Protein AF-A0A661LE39-F1 (afdb_monomer)

Sequence (194 aa):
MNRTGFYANTLGLHIVDDHHFLMMVPRWDLKPWLQELALYHGMSLRGLIQVLPVSGGKQLTSMGEVLCRAAHHEGRFTLDRLWIRFFSAPHQLLAPHTRDQMGMLTFEITDFLSLLEMASVFRTLLFPNEQDTLRQLLELEDHQEQQFYWGRFTGQLDPKAKDMLNAWGVRQWPKERIKLLYELADYVAFYTTD

Mean predicted aligned error: 6.16 Å

Solvent-accessible surface area (backbone atoms only — not comparable to full-atom values): 11399 Å² total; per-residue (Å²): 133,87,60,65,71,90,50,51,71,50,77,44,77,46,76,77,54,100,87,43,69,47,75,41,61,52,55,49,48,49,55,62,46,52,50,47,51,44,68,76,51,45,88,75,47,54,37,78,46,77,48,68,55,80,54,54,100,86,53,99,51,54,56,67,58,51,50,54,48,55,60,69,66,54,89,77,71,72,68,82,39,39,35,33,38,54,40,83,45,70,74,50,71,78,54,50,66,63,39,42,78,60,68,60,26,69,35,48,52,70,61,46,51,52,51,46,49,50,16,20,52,49,56,54,57,37,55,72,71,53,50,53,50,52,51,55,53,73,68,53,81,53,66,68,61,36,55,55,50,47,55,55,52,56,70,71,47,56,69,70,38,39,50,50,47,59,76,66,45,59,90,76,54,57,69,58,59,54,53,47,43,60,54,41,36,74,34,37,49,63,71,79,81,126

Structure (mmCIF, N/CA/C/O backbone):
data_AF-A0A661LE39-F1
#
_entry.id   AF-A0A661LE39-F1
#
loop_
_atom_site.group_PDB
_atom_site.id
_atom_site.type_symbol
_atom_site.label_atom_id
_atom_site.label_alt_id
_atom_site.label_comp_id
_atom_site.label_asym_id
_atom_site.label_entity_id
_atom_site.label_seq_id
_atom_site.pdbx_PDB_ins_code
_atom_site.Cartn_x
_atom_site.Cartn_y
_atom_site.Cartn_z
_atom_site.occupancy
_atom_site.B_iso_or_equiv
_atom_site.auth_seq_id
_atom_site.auth_comp_id
_atom_site.auth_asym_id
_atom_site.auth_atom_id
_atom_site.pdbx_PDB_model_num
ATOM 1 N N . MET A 1 1 ? 3.675 11.316 -30.023 1.00 40.41 1 MET A N 1
ATOM 2 C CA . MET A 1 1 ? 3.114 10.008 -29.619 1.00 40.41 1 MET A CA 1
ATOM 3 C C . MET A 1 1 ? 1.998 10.276 -28.627 1.00 40.41 1 MET A C 1
ATOM 5 O O . MET A 1 1 ? 2.293 10.758 -27.541 1.00 40.41 1 MET A O 1
ATOM 9 N N . ASN A 1 2 ? 0.738 10.050 -29.007 1.00 36.53 2 ASN A N 1
ATOM 10 C CA . ASN A 1 2 ? -0.379 10.154 -28.065 1.00 36.53 2 ASN A CA 1
ATOM 11 C C . ASN A 1 2 ? -0.275 8.990 -27.075 1.00 36.53 2 ASN A C 1
ATOM 13 O O . ASN A 1 2 ? -0.426 7.834 -27.466 1.00 36.53 2 ASN A O 1
ATOM 17 N N . ARG A 1 3 ? 0.045 9.294 -25.814 1.00 46.78 3 ARG A N 1
ATOM 18 C CA . ARG A 1 3 ? 0.055 8.310 -24.728 1.00 46.78 3 ARG A CA 1
ATOM 19 C C . ARG A 1 3 ? -1.401 7.938 -24.439 1.00 46.78 3 ARG A C 1
ATOM 21 O O . ARG A 1 3 ? -2.165 8.779 -23.987 1.00 46.78 3 ARG A O 1
ATOM 28 N N . THR A 1 4 ? -1.793 6.715 -24.772 1.00 49.44 4 THR A N 1
ATOM 29 C CA . THR A 1 4 ? -3.119 6.146 -24.479 1.00 49.44 4 THR A CA 1
ATOM 30 C C . THR A 1 4 ? -2.925 4.851 -23.687 1.00 49.44 4 THR A C 1
ATOM 32 O O . THR A 1 4 ? -1.893 4.194 -23.845 1.00 49.44 4 THR A O 1
ATOM 35 N N . GLY A 1 5 ? -3.863 4.519 -22.793 1.00 61.38 5 GLY A N 1
ATOM 36 C CA . GLY A 1 5 ? -3.766 3.352 -21.902 1.00 61.38 5 GLY A CA 1
ATOM 37 C C . GLY A 1 5 ? -2.633 3.469 -20.876 1.00 61.38 5 GLY A C 1
ATOM 38 O O . GLY A 1 5 ? -2.432 4.540 -20.309 1.00 61.38 5 GLY A O 1
ATOM 39 N N . PHE A 1 6 ? -1.839 2.406 -20.727 1.00 55.00 6 PHE A N 1
ATOM 40 C CA . PHE A 1 6 ? -0.784 2.225 -19.714 1.00 55.00 6 PHE A CA 1
ATOM 41 C C . PHE A 1 6 ? 0.178 3.412 -19.514 1.00 55.00 6 PHE A C 1
ATOM 43 O O . PHE A 1 6 ? 0.713 3.625 -18.426 1.00 55.00 6 PHE A O 1
ATOM 50 N N . TYR A 1 7 ? 0.412 4.209 -20.560 1.00 60.31 7 TYR A N 1
ATOM 51 C CA . TYR A 1 7 ? 1.324 5.354 -20.509 1.00 60.31 7 TYR A CA 1
ATOM 52 C C . TYR A 1 7 ? 0.634 6.699 -20.246 1.00 60.31 7 TYR A C 1
ATOM 54 O O . TYR A 1 7 ? 1.337 7.704 -20.112 1.00 60.31 7 TYR A O 1
ATOM 62 N N . ALA A 1 8 ? -0.700 6.752 -20.203 1.00 62.69 8 ALA A N 1
ATOM 63 C CA . ALA A 1 8 ? -1.483 7.990 -20.223 1.00 62.69 8 ALA A CA 1
ATOM 64 C C . ALA A 1 8 ? -1.112 8.949 -19.081 1.00 62.69 8 ALA A C 1
ATOM 66 O O . ALA A 1 8 ? -0.921 10.137 -19.331 1.00 62.69 8 ALA A O 1
ATOM 67 N N . ASN A 1 9 ? -0.887 8.417 -17.875 1.00 71.06 9 ASN A N 1
ATOM 68 C CA . ASN A 1 9 ? -0.584 9.215 -16.680 1.00 71.06 9 ASN A CA 1
ATOM 69 C C . ASN A 1 9 ? 0.889 9.140 -16.242 1.00 71.06 9 ASN A C 1
ATOM 71 O O . ASN A 1 9 ? 1.241 9.472 -15.112 1.00 71.06 9 ASN A O 1
ATOM 75 N N . THR A 1 10 ? 1.789 8.713 -17.131 1.00 80.44 10 THR A N 1
ATOM 76 C CA . THR A 1 10 ? 3.225 8.669 -16.818 1.00 80.44 10 THR A CA 1
ATOM 77 C C . THR A 1 10 ? 3.833 10.072 -16.886 1.00 80.44 10 THR A C 1
ATOM 79 O O . THR A 1 10 ? 3.731 10.758 -17.904 1.00 80.44 10 THR A O 1
ATOM 82 N N . LEU A 1 11 ? 4.505 10.508 -15.818 1.00 85.50 11 LEU A N 1
ATOM 83 C CA . LEU A 1 11 ? 5.221 11.792 -15.775 1.00 85.50 11 LEU A CA 1
ATOM 84 C C . LEU A 1 11 ? 6.547 11.708 -16.536 1.00 85.50 11 LEU A C 1
ATOM 86 O O . LEU A 1 11 ? 6.972 12.662 -17.182 1.00 85.50 11 LEU A O 1
ATOM 90 N N . GLY A 1 12 ? 7.187 10.541 -16.502 1.00 87.50 12 GLY A N 1
ATOM 91 C CA . GLY A 1 12 ? 8.440 10.279 -17.194 1.00 87.50 12 GLY A CA 1
ATOM 92 C C . GLY A 1 12 ? 8.716 8.787 -17.301 1.00 87.50 12 GLY A C 1
ATOM 93 O O . GLY A 1 12 ? 8.298 8.008 -16.447 1.00 87.50 12 GLY A O 1
ATOM 94 N N . LEU A 1 13 ? 9.422 8.405 -18.360 1.00 90.69 13 LEU A N 1
ATOM 95 C CA . LEU A 1 13 ? 9.893 7.048 -18.595 1.00 90.69 13 LEU A CA 1
ATOM 96 C C . LEU A 1 13 ? 11.313 7.133 -19.143 1.00 90.69 13 LEU A C 1
ATOM 98 O O . LEU A 1 13 ? 11.568 7.872 -20.094 1.00 90.69 13 LEU A O 1
ATOM 102 N N . HIS A 1 14 ? 12.215 6.375 -18.541 1.00 90.94 14 HIS A N 1
ATOM 103 C CA . HIS A 1 14 ? 13.585 6.221 -18.986 1.00 90.94 14 HIS A CA 1
ATOM 104 C C . HIS A 1 14 ? 13.902 4.731 -19.074 1.00 90.94 14 HIS A C 1
ATOM 106 O O . HIS A 1 14 ? 13.822 4.017 -18.078 1.00 90.94 14 HIS A O 1
ATOM 112 N N . ILE A 1 15 ? 14.219 4.260 -20.275 1.00 91.19 15 ILE A N 1
ATOM 113 C CA . ILE A 1 15 ? 14.673 2.888 -20.500 1.00 91.19 15 ILE A CA 1
ATOM 114 C C . ILE A 1 15 ? 16.170 2.876 -20.204 1.00 91.19 15 ILE A C 1
ATOM 116 O O . ILE A 1 15 ? 16.908 3.658 -20.804 1.00 91.19 15 ILE A O 1
ATOM 120 N N . VAL A 1 16 ? 16.585 2.047 -19.248 1.00 88.50 16 VAL A N 1
ATOM 121 C CA . VAL A 1 16 ? 17.990 1.936 -18.836 1.00 88.50 16 VAL A CA 1
ATOM 122 C C . VAL A 1 16 ? 18.707 0.949 -19.753 1.00 88.50 16 VAL A C 1
ATOM 124 O O . VAL A 1 16 ? 19.772 1.263 -20.278 1.00 88.50 16 VAL A O 1
ATOM 127 N N . ASP A 1 17 ? 18.090 -0.209 -19.984 1.00 89.50 17 ASP A N 1
ATOM 128 C CA . ASP A 1 17 ? 18.543 -1.246 -20.911 1.00 89.50 17 ASP A CA 1
ATOM 129 C C . ASP A 1 17 ? 17.361 -2.148 -21.332 1.00 89.50 17 ASP A C 1
ATOM 131 O O . ASP A 1 17 ? 16.199 -1.806 -21.108 1.00 89.50 17 ASP 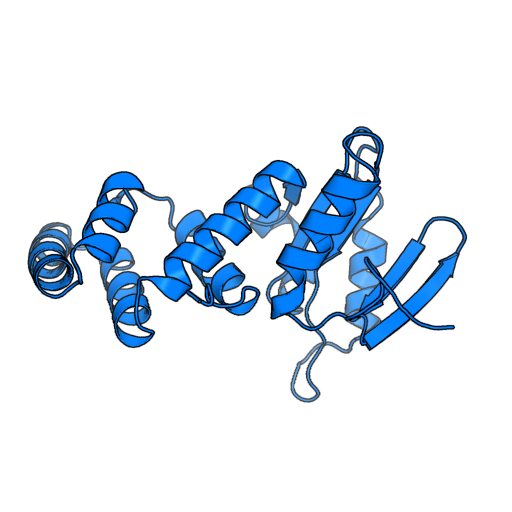A O 1
ATOM 135 N N . ASP A 1 18 ? 17.653 -3.295 -21.952 1.00 87.31 18 ASP A N 1
ATOM 136 C CA . ASP A 1 18 ? 16.652 -4.246 -22.456 1.00 87.31 18 ASP A CA 1
ATOM 137 C C . ASP A 1 18 ? 15.764 -4.877 -21.362 1.00 87.31 18 ASP A C 1
ATOM 139 O O . ASP A 1 18 ? 14.702 -5.418 -21.672 1.00 87.31 18 ASP A O 1
ATOM 143 N N . HIS A 1 19 ? 16.178 -4.822 -20.093 1.00 85.69 19 HIS A N 1
ATOM 144 C CA . HIS A 1 19 ? 15.508 -5.475 -18.963 1.00 85.69 19 HIS A CA 1
ATOM 145 C C . HIS A 1 19 ? 15.090 -4.502 -17.855 1.00 85.69 19 HIS A C 1
ATOM 147 O O . HIS A 1 19 ? 14.246 -4.853 -17.031 1.00 85.69 19 HIS A O 1
ATOM 153 N N . HIS A 1 20 ? 15.625 -3.280 -17.841 1.00 89.00 20 HIS A N 1
ATOM 154 C CA . HIS A 1 20 ? 15.374 -2.306 -16.785 1.00 89.00 20 HIS A CA 1
ATOM 155 C C . HIS A 1 20 ? 14.797 -1.003 -17.339 1.00 89.00 20 HIS A C 1
ATOM 157 O O . HIS A 1 20 ? 15.288 -0.404 -18.300 1.00 89.00 20 HIS A O 1
ATOM 163 N N . PHE A 1 21 ? 13.774 -0.496 -16.657 1.00 92.19 21 PHE A N 1
ATOM 164 C CA . PHE A 1 21 ? 13.219 0.824 -16.912 1.00 92.19 21 PHE A CA 1
ATOM 165 C C . PHE A 1 21 ? 12.948 1.553 -15.599 1.00 92.19 21 PHE A C 1
ATOM 167 O O . PHE A 1 21 ? 12.665 0.952 -14.565 1.00 92.19 21 PHE A O 1
ATOM 174 N N . LEU A 1 22 ? 12.997 2.877 -15.666 1.00 93.00 22 LEU A N 1
ATOM 175 C CA . LEU A 1 22 ? 12.588 3.773 -14.602 1.00 93.00 22 LEU A CA 1
ATOM 176 C C . LEU A 1 22 ? 11.356 4.547 -15.057 1.00 93.00 22 LEU A C 1
ATOM 178 O O . LEU A 1 22 ? 11.368 5.199 -16.103 1.00 93.00 22 LEU A O 1
ATOM 182 N N . MET A 1 23 ? 10.302 4.506 -14.251 1.00 92.62 23 MET A N 1
ATOM 183 C CA . MET A 1 23 ? 9.061 5.219 -14.522 1.00 92.62 23 MET A CA 1
ATOM 184 C C . MET A 1 23 ? 8.703 6.128 -13.351 1.00 92.62 23 MET A C 1
ATOM 186 O O . MET A 1 23 ? 8.824 5.746 -12.190 1.00 92.62 23 MET A O 1
ATOM 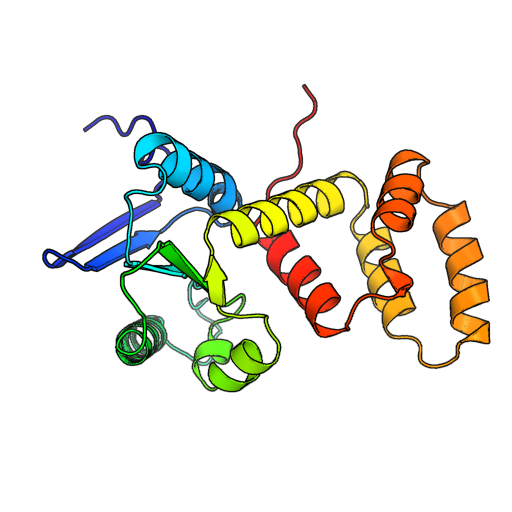190 N N . MET A 1 24 ? 8.234 7.331 -13.670 1.00 91.75 24 MET A N 1
ATOM 191 C CA . MET A 1 24 ? 7.627 8.245 -12.711 1.00 91.75 24 MET A CA 1
ATOM 192 C C . MET A 1 24 ? 6.126 8.318 -12.963 1.00 91.75 24 MET A C 1
ATOM 194 O O . MET A 1 24 ? 5.694 8.653 -14.069 1.00 91.75 24 MET A O 1
ATOM 198 N N . VAL A 1 25 ? 5.347 8.055 -11.919 1.00 91.38 25 VAL A N 1
ATOM 199 C CA . VAL A 1 25 ? 3.882 8.135 -11.921 1.00 91.38 25 VAL A CA 1
ATOM 200 C C . VAL A 1 25 ? 3.410 8.969 -10.728 1.00 91.38 25 VAL A C 1
ATOM 202 O O . VAL A 1 25 ? 4.082 8.976 -9.689 1.00 91.38 25 VAL A O 1
ATOM 205 N N . PRO A 1 26 ? 2.277 9.684 -10.830 1.00 91.75 26 PRO A N 1
ATOM 206 C CA . PRO A 1 26 ? 1.629 10.260 -9.662 1.00 91.75 26 PRO A CA 1
ATOM 207 C C . PRO A 1 26 ? 1.314 9.153 -8.656 1.00 91.75 26 PRO A C 1
ATOM 209 O O . PRO A 1 26 ? 0.840 8.083 -9.028 1.00 91.75 26 PRO A O 1
ATOM 212 N N . ARG A 1 27 ? 1.560 9.403 -7.366 1.00 90.81 27 ARG A N 1
ATOM 213 C CA . ARG A 1 27 ? 1.419 8.362 -6.332 1.00 90.81 27 ARG A CA 1
ATOM 214 C C . ARG A 1 27 ? 0.039 7.699 -6.322 1.00 90.81 27 ARG A C 1
ATOM 216 O O . ARG A 1 27 ? -0.032 6.501 -6.113 1.00 90.81 27 ARG A O 1
ATOM 223 N N . TRP A 1 28 ? -1.025 8.461 -6.587 1.00 92.44 28 TRP A N 1
ATOM 224 C CA . TRP A 1 28 ? -2.409 7.972 -6.590 1.00 92.44 28 TRP A CA 1
ATOM 225 C C . TRP A 1 28 ? -2.772 7.144 -7.827 1.00 92.44 28 TRP A C 1
ATOM 227 O O . TRP A 1 28 ? -3.756 6.410 -7.786 1.00 92.44 28 TRP A O 1
ATOM 237 N N . ASP A 1 29 ? -1.953 7.211 -8.878 1.00 91.94 29 ASP A N 1
ATOM 238 C CA . ASP A 1 29 ? -2.124 6.423 -10.100 1.00 91.94 29 ASP A CA 1
ATOM 239 C C . ASP A 1 29 ? -1.417 5.065 -10.019 1.00 91.94 29 ASP A C 1
ATOM 241 O O . ASP A 1 29 ? -1.552 4.253 -10.930 1.00 91.94 29 ASP A O 1
ATOM 245 N N . LEU A 1 30 ? -0.704 4.772 -8.921 1.00 92.81 30 LEU A N 1
ATOM 246 C CA . LEU A 1 30 ? 0.006 3.505 -8.741 1.00 92.81 30 LEU A CA 1
ATOM 247 C C . LEU A 1 30 ? -0.929 2.296 -8.877 1.00 92.81 30 LEU A C 1
ATOM 249 O O . LEU A 1 30 ? -0.605 1.341 -9.580 1.00 92.81 30 LEU A O 1
ATOM 253 N N . LYS A 1 31 ? -2.089 2.335 -8.209 1.00 94.00 31 LYS A N 1
ATOM 254 C CA . LYS A 1 31 ? -3.067 1.241 -8.251 1.00 94.00 31 LYS A CA 1
ATOM 255 C C . LYS A 1 31 ? -3.658 1.061 -9.659 1.00 94.00 31 LYS A C 1
ATOM 257 O O . LYS A 1 31 ? -3.512 -0.046 -10.176 1.00 94.00 31 LYS A O 1
ATOM 262 N N . PRO A 1 32 ? -4.260 2.086 -10.303 1.00 92.19 32 PRO A N 1
ATOM 263 C CA . PRO A 1 32 ? -4.726 1.970 -11.686 1.00 92.19 32 PRO A CA 1
ATOM 264 C C . PRO A 1 32 ? -3.647 1.454 -12.641 1.00 92.19 32 PRO A C 1
ATOM 266 O O . PRO A 1 32 ? -3.900 0.553 -13.434 1.00 92.19 32 PRO A O 1
ATOM 269 N N . TRP A 1 33 ? -2.418 1.958 -12.513 1.00 91.56 33 TRP A N 1
ATOM 270 C CA . TRP A 1 33 ? -1.302 1.551 -13.360 1.00 91.56 33 TRP A CA 1
ATOM 271 C C . TRP A 1 33 ? -0.944 0.066 -13.197 1.00 91.56 33 TRP A C 1
ATOM 273 O O . TRP A 1 33 ? -0.791 -0.649 -14.188 1.00 91.56 33 TRP A O 1
ATOM 283 N N . LEU A 1 34 ? -0.870 -0.433 -11.958 1.00 92.62 34 LEU A N 1
ATOM 284 C CA . LEU A 1 34 ? -0.637 -1.856 -11.689 1.00 92.62 34 LEU A CA 1
ATOM 285 C C . LEU A 1 34 ? -1.807 -2.739 -12.143 1.00 92.62 34 LEU A C 1
ATOM 287 O O . LEU A 1 34 ? -1.582 -3.854 -12.613 1.00 92.62 34 LEU A O 1
ATOM 291 N N . GLN A 1 35 ? -3.048 -2.261 -12.015 1.00 91.94 35 GLN A N 1
ATOM 292 C CA . GLN A 1 35 ? -4.230 -2.981 -12.493 1.00 91.94 35 GLN A CA 1
ATOM 293 C C . GLN A 1 35 ? -4.204 -3.121 -14.013 1.00 91.94 35 GLN A C 1
ATOM 295 O O . GLN A 1 35 ? -4.390 -4.223 -14.521 1.00 91.94 35 GLN A O 1
ATOM 300 N N . GLU A 1 36 ? -3.910 -2.043 -14.741 1.00 89.81 36 GLU A N 1
ATOM 301 C CA . GLU A 1 36 ? -3.738 -2.105 -16.191 1.00 89.81 36 GLU A CA 1
ATOM 302 C C . GLU A 1 36 ? -2.604 -3.060 -16.576 1.00 89.81 36 GLU A C 1
ATOM 304 O O . GLU A 1 36 ? -2.802 -3.914 -17.438 1.00 89.81 36 GLU A O 1
ATOM 309 N N . LEU A 1 37 ? -1.450 -2.990 -15.899 1.00 87.94 37 LEU A N 1
ATOM 310 C CA . LEU A 1 37 ? -0.333 -3.910 -16.138 1.00 87.94 37 LEU A CA 1
ATOM 311 C C . LEU A 1 37 ? -0.768 -5.379 -16.032 1.00 87.94 37 LEU A C 1
ATOM 313 O O . LEU A 1 37 ? -0.481 -6.185 -16.921 1.00 87.94 37 LEU A O 1
ATOM 317 N N . ALA A 1 38 ? -1.473 -5.711 -14.948 1.00 87.50 38 ALA A N 1
ATOM 318 C CA . ALA A 1 38 ? -1.964 -7.055 -14.682 1.00 87.50 38 ALA A CA 1
ATOM 319 C C . ALA A 1 38 ? -3.027 -7.497 -15.701 1.00 87.50 38 ALA A C 1
ATOM 321 O O . ALA A 1 38 ? -3.033 -8.657 -16.103 1.00 87.50 38 ALA A O 1
ATOM 322 N N . LEU A 1 39 ? -3.898 -6.589 -16.152 1.00 86.75 39 LEU A N 1
ATOM 323 C CA . LEU A 1 39 ? -4.923 -6.878 -17.159 1.00 86.75 39 LEU A CA 1
ATOM 324 C C . LEU A 1 39 ? -4.323 -7.131 -18.549 1.00 86.75 39 LEU A C 1
ATOM 326 O O . LEU A 1 39 ? -4.740 -8.069 -19.225 1.00 86.75 39 LEU A O 1
ATOM 330 N N . TYR A 1 40 ? -3.351 -6.318 -18.976 1.00 83.00 40 TYR A N 1
ATOM 331 C CA . TYR A 1 40 ? -2.768 -6.417 -20.319 1.00 83.00 40 TYR A CA 1
ATOM 332 C C . TYR A 1 40 ? -1.822 -7.607 -20.476 1.00 83.00 40 TYR A C 1
ATOM 334 O O . TYR A 1 40 ? -1.837 -8.267 -21.514 1.00 83.00 40 TYR A O 1
ATOM 342 N N . HIS A 1 41 ? -0.991 -7.881 -19.469 1.00 76.81 41 HIS A N 1
ATOM 343 C CA . HIS A 1 41 ? 0.032 -8.927 -19.562 1.00 76.81 41 HIS A CA 1
ATOM 344 C C . HIS A 1 41 ? -0.338 -10.218 -18.814 1.00 76.81 41 HIS A C 1
ATOM 346 O O . HIS A 1 41 ? 0.274 -11.266 -19.046 1.00 76.81 41 HIS A O 1
ATOM 352 N N . GLY A 1 42 ? -1.350 -10.183 -17.943 1.00 72.19 42 GLY A N 1
ATOM 353 C CA . GLY A 1 42 ? -1.779 -11.337 -17.157 1.00 72.19 42 GLY A CA 1
ATOM 354 C C . GLY A 1 42 ? -0.662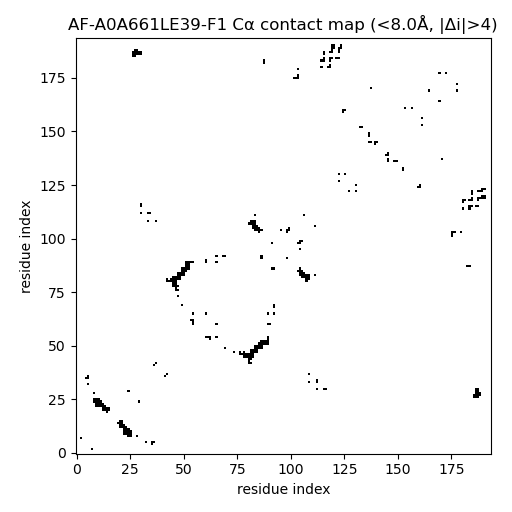 -11.897 -16.273 1.00 72.19 42 GLY A C 1
ATOM 355 O O . GLY A 1 42 ? 0.299 -11.215 -15.921 1.00 72.19 42 GLY A O 1
ATOM 356 N N . MET A 1 43 ? -0.748 -13.196 -15.981 1.00 70.06 43 MET A N 1
ATOM 357 C CA . MET A 1 43 ? 0.253 -13.941 -15.198 1.00 70.06 43 MET A CA 1
ATOM 358 C C . MET A 1 43 ? 1.557 -14.215 -15.970 1.00 70.06 43 MET A C 1
ATOM 360 O O . MET A 1 43 ? 2.438 -14.912 -15.469 1.00 70.06 43 MET A O 1
ATOM 364 N N . SER A 1 44 ? 1.674 -13.740 -17.215 1.00 80.94 44 SER A N 1
ATOM 365 C CA . SER A 1 44 ? 2.858 -14.004 -18.040 1.00 80.94 44 SER A CA 1
ATOM 366 C C . SER A 1 44 ? 4.028 -13.078 -17.707 1.00 80.94 44 SER A C 1
ATOM 368 O O . SER A 1 44 ? 5.179 -13.437 -17.963 1.00 80.94 44 SER A O 1
ATOM 370 N N . LEU A 1 45 ? 3.746 -11.916 -17.106 1.00 82.94 45 LEU A N 1
ATOM 371 C CA . LEU A 1 45 ? 4.769 -10.966 -16.700 1.00 82.94 45 LEU A CA 1
ATOM 372 C C . LEU A 1 45 ? 5.540 -11.507 -15.493 1.00 82.94 45 LEU A C 1
ATOM 374 O O . LEU A 1 45 ? 4.961 -11.942 -14.498 1.00 82.94 45 LEU A O 1
ATOM 378 N N . ARG A 1 46 ? 6.866 -11.484 -15.596 1.00 88.31 46 ARG A N 1
ATOM 379 C CA . ARG A 1 46 ? 7.798 -11.977 -14.581 1.00 88.31 46 ARG A CA 1
ATOM 380 C C . ARG A 1 46 ? 8.861 -10.924 -14.347 1.00 88.31 46 ARG A C 1
ATOM 382 O O . ARG A 1 46 ? 9.277 -10.264 -15.29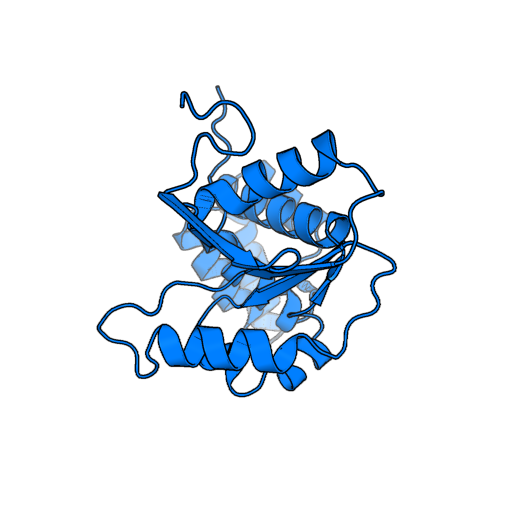6 1.00 88.31 46 ARG A O 1
ATOM 389 N N . GLY A 1 47 ? 9.305 -10.787 -13.106 1.00 89.75 47 GLY A N 1
ATOM 390 C CA . GLY A 1 47 ? 10.324 -9.810 -12.748 1.00 89.75 47 GLY A CA 1
ATOM 391 C C . GLY A 1 47 ? 10.010 -9.101 -11.445 1.00 89.75 47 GLY A C 1
ATOM 392 O O . GLY A 1 47 ? 9.272 -9.610 -10.602 1.00 89.75 47 GLY A O 1
ATOM 393 N N . LEU A 1 48 ? 10.585 -7.914 -11.294 1.00 91.69 48 LEU A N 1
ATOM 394 C CA . LEU A 1 48 ? 10.493 -7.109 -10.089 1.00 91.69 48 LEU A CA 1
ATOM 395 C C . LEU A 1 48 ? 10.088 -5.680 -10.445 1.00 91.69 48 LEU A C 1
ATOM 397 O O . LEU A 1 48 ? 10.730 -5.031 -11.264 1.00 91.69 48 LEU A O 1
ATOM 401 N N . ILE A 1 49 ? 9.076 -5.160 -9.758 1.00 93.25 49 ILE A N 1
ATOM 402 C CA . ILE A 1 49 ? 8.764 -3.732 -9.730 1.00 93.25 49 ILE A CA 1
ATOM 403 C C . ILE A 1 49 ? 9.141 -3.203 -8.353 1.00 93.25 49 ILE A C 1
ATOM 405 O O . ILE A 1 49 ? 8.612 -3.651 -7.337 1.00 93.25 49 ILE A O 1
ATOM 409 N N . GLN A 1 50 ? 10.049 -2.230 -8.309 1.00 94.00 50 GLN A N 1
ATOM 410 C CA . GLN A 1 50 ? 10.398 -1.530 -7.075 1.00 94.00 50 GLN A CA 1
ATOM 411 C C . GLN A 1 50 ? 9.696 -0.171 -7.052 1.00 94.00 50 GLN A C 1
ATOM 413 O O . GLN A 1 50 ? 10.024 0.723 -7.827 1.00 94.00 50 GLN A O 1
ATOM 418 N N . VAL A 1 51 ? 8.723 -0.021 -6.157 1.00 94.94 51 VAL A N 1
ATOM 419 C CA . VAL A 1 51 ? 8.015 1.235 -5.911 1.00 94.94 51 VAL A CA 1
ATOM 420 C C . VAL A 1 51 ? 8.755 1.995 -4.822 1.00 94.94 51 VAL A C 1
ATOM 422 O O . VAL A 1 51 ? 8.929 1.501 -3.708 1.00 94.94 51 VAL A O 1
ATOM 425 N N . LEU A 1 52 ? 9.185 3.205 -5.155 1.00 92.56 52 LEU A N 1
ATOM 426 C CA . LEU A 1 52 ? 9.958 4.072 -4.279 1.00 92.56 52 LEU A CA 1
ATOM 427 C C . LEU A 1 52 ? 9.520 5.529 -4.467 1.00 92.56 52 LEU A C 1
ATOM 429 O O . LEU A 1 52 ? 9.243 5.944 -5.596 1.00 92.56 52 LEU A O 1
ATOM 433 N N . PRO A 1 53 ? 9.433 6.325 -3.390 1.00 90.06 53 PRO A N 1
ATOM 434 C CA . PRO A 1 53 ? 9.114 7.736 -3.499 1.00 90.06 53 PRO A CA 1
ATOM 435 C C . PRO A 1 53 ? 10.322 8.519 -4.001 1.00 90.06 53 PRO A C 1
ATOM 437 O O . PRO A 1 53 ? 11.477 8.140 -3.797 1.00 90.06 53 PRO A O 1
AT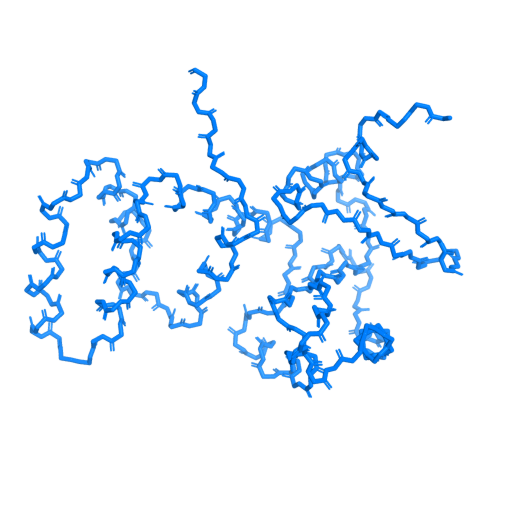OM 440 N N . VAL A 1 54 ? 10.044 9.675 -4.595 1.00 85.31 54 VAL A N 1
ATOM 441 C CA . VAL A 1 54 ? 11.085 10.640 -4.943 1.00 85.31 54 VAL A CA 1
ATOM 442 C C . VAL A 1 54 ? 11.741 11.195 -3.679 1.00 85.31 54 VAL A C 1
ATOM 444 O O . VAL A 1 54 ? 11.058 11.569 -2.718 1.00 85.31 54 VAL A O 1
ATOM 447 N N . SER A 1 55 ? 13.070 11.295 -3.687 1.00 75.38 55 SER A N 1
ATOM 448 C CA . SER A 1 55 ? 13.794 12.014 -2.644 1.00 75.38 55 SER A CA 1
ATOM 449 C C . SER A 1 55 ? 13.452 13.500 -2.738 1.00 75.38 55 SER A C 1
ATOM 451 O O . SER A 1 55 ? 13.926 14.202 -3.631 1.00 75.38 55 SER A O 1
ATOM 453 N N . GLY A 1 56 ? 12.589 14.000 -1.854 1.00 65.25 56 GLY A N 1
ATOM 454 C CA . GLY A 1 56 ? 12.323 15.438 -1.781 1.00 65.25 56 GLY A CA 1
ATOM 455 C C . GLY A 1 56 ? 13.602 16.207 -1.430 1.00 65.25 56 GLY A C 1
ATOM 456 O O . GLY A 1 56 ? 14.454 15.690 -0.710 1.00 65.25 56 GLY A O 1
ATOM 457 N N . GLY A 1 57 ? 13.726 17.467 -1.863 1.00 51.78 57 GLY A N 1
ATOM 458 C CA . GLY A 1 57 ? 14.946 18.279 -1.682 1.00 51.78 57 GLY A CA 1
ATOM 459 C C . GLY A 1 57 ? 15.393 18.546 -0.232 1.00 51.78 57 GLY A C 1
ATOM 460 O O . GLY A 1 57 ? 16.412 19.192 -0.024 1.00 51.78 57 GLY A O 1
ATOM 461 N N . LYS A 1 58 ? 14.644 18.067 0.772 1.00 55.44 58 LYS A N 1
ATOM 462 C CA . LYS A 1 58 ? 14.969 18.151 2.209 1.00 55.44 58 LYS A CA 1
ATOM 463 C C . LYS A 1 58 ? 15.402 16.813 2.825 1.00 55.44 58 LYS A C 1
ATOM 465 O O . LYS A 1 58 ? 15.542 16.732 4.042 1.00 55.44 58 LYS A O 1
ATOM 470 N N . GLN A 1 59 ? 15.544 15.750 2.036 1.00 62.66 59 GLN A N 1
ATOM 471 C CA . GLN A 1 59 ? 15.912 14.434 2.554 1.00 62.66 59 GLN A CA 1
ATOM 472 C C . GLN A 1 59 ? 17.427 14.220 2.561 1.00 62.66 59 GLN A C 1
ATOM 474 O O . GLN A 1 59 ? 18.147 14.712 1.700 1.00 62.66 59 GLN A O 1
ATOM 479 N N . LEU A 1 60 ? 17.887 13.438 3.539 1.00 62.50 60 LEU A N 1
ATOM 480 C CA . LEU A 1 60 ? 19.293 13.073 3.752 1.00 62.50 60 LEU A CA 1
ATOM 481 C C . LEU A 1 60 ? 19.893 12.214 2.624 1.00 62.50 60 LEU A C 1
ATOM 483 O O . LEU A 1 60 ? 21.094 11.979 2.631 1.00 62.50 60 LEU A O 1
ATOM 487 N N . THR A 1 61 ? 19.075 11.714 1.695 1.00 69.56 61 THR A N 1
ATOM 488 C CA . THR A 1 61 ? 19.479 10.745 0.669 1.00 69.56 61 THR A CA 1
ATOM 489 C C . THR A 1 61 ? 19.142 11.289 -0.711 1.00 69.56 61 THR A C 1
ATOM 491 O O . THR A 1 61 ? 17.986 11.623 -0.981 1.00 69.56 61 THR A O 1
ATOM 494 N N . SER A 1 62 ? 20.133 11.375 -1.597 1.00 84.12 62 SER A N 1
ATOM 495 C CA . SER A 1 62 ? 19.908 11.847 -2.969 1.00 84.12 62 SER A CA 1
ATOM 496 C C . SER A 1 62 ? 19.139 10.809 -3.796 1.00 84.12 62 SER A C 1
ATOM 498 O O . SER A 1 62 ? 19.175 9.614 -3.504 1.00 84.12 62 SER A O 1
ATOM 500 N N . MET A 1 63 ? 18.446 11.235 -4.859 1.00 86.88 63 MET A N 1
ATOM 501 C CA . MET A 1 63 ? 17.744 10.287 -5.738 1.00 86.88 63 MET A CA 1
ATOM 502 C C . MET A 1 63 ? 18.718 9.305 -6.414 1.00 86.88 63 MET A C 1
ATOM 504 O O . MET A 1 63 ? 18.392 8.136 -6.595 1.00 86.88 63 MET A O 1
ATOM 508 N N . GLY A 1 64 ? 19.939 9.753 -6.730 1.00 86.56 64 GLY A N 1
ATOM 509 C CA . GLY A 1 64 ? 20.987 8.878 -7.260 1.00 86.56 64 GLY A CA 1
ATOM 510 C C . GLY A 1 64 ? 21.356 7.760 -6.283 1.00 86.56 64 GLY A C 1
ATOM 511 O O . GLY A 1 64 ? 21.417 6.600 -6.673 1.00 86.56 64 GLY A O 1
ATOM 512 N N . GLU A 1 65 ? 21.519 8.075 -4.996 1.00 86.56 65 GLU A N 1
ATOM 513 C CA . GLU A 1 65 ? 21.789 7.070 -3.958 1.00 86.56 65 GLU A CA 1
ATOM 514 C C . GLU A 1 65 ? 20.638 6.077 -3.784 1.00 86.56 65 GLU A C 1
ATOM 516 O O . GLU A 1 65 ? 20.878 4.879 -3.629 1.00 86.56 65 GLU A O 1
ATOM 521 N N . VAL A 1 66 ? 19.394 6.565 -3.826 1.00 88.81 66 VAL A N 1
ATOM 522 C CA . VAL A 1 66 ? 18.186 5.730 -3.771 1.00 88.81 66 VAL A CA 1
ATOM 523 C C . VAL A 1 66 ? 18.178 4.724 -4.919 1.00 88.81 66 VAL A C 1
ATOM 525 O O . VAL A 1 66 ? 18.029 3.527 -4.675 1.00 88.81 66 VAL A O 1
ATOM 528 N N . LEU A 1 67 ? 18.395 5.186 -6.153 1.00 89.25 67 LEU A N 1
ATOM 529 C CA . LEU A 1 67 ? 18.405 4.328 -7.340 1.00 89.25 67 LEU A CA 1
ATOM 530 C C . LEU A 1 67 ? 19.569 3.332 -7.321 1.00 89.25 67 LEU A C 1
ATOM 532 O O . LEU A 1 67 ? 19.354 2.148 -7.568 1.00 89.25 67 LEU A O 1
ATOM 536 N N . CYS A 1 68 ? 20.775 3.772 -6.951 1.00 88.69 68 CYS A N 1
ATOM 537 C CA . CYS A 1 68 ? 21.930 2.882 -6.815 1.00 88.69 68 CYS A CA 1
ATOM 538 C C . CYS A 1 68 ? 21.669 1.757 -5.802 1.00 88.69 68 CYS A C 1
ATOM 540 O O . CYS A 1 68 ? 22.018 0.604 -6.053 1.00 88.69 68 CYS A O 1
ATOM 542 N N . ARG A 1 69 ? 21.028 2.064 -4.665 1.00 88.81 69 ARG A N 1
ATOM 543 C CA . ARG A 1 69 ? 20.655 1.045 -3.670 1.00 88.81 69 ARG A CA 1
ATOM 544 C C . ARG A 1 69 ? 19.559 0.119 -4.184 1.00 88.81 69 ARG A C 1
ATOM 546 O O . ARG A 1 69 ? 19.672 -1.090 -4.002 1.00 88.81 69 ARG A O 1
ATOM 553 N N . ALA A 1 70 ? 18.528 0.659 -4.831 1.00 88.88 70 ALA A N 1
ATOM 554 C CA . ALA A 1 70 ? 17.453 -0.146 -5.405 1.00 88.88 70 ALA A CA 1
ATOM 555 C C . ALA A 1 70 ? 17.996 -1.164 -6.424 1.00 88.88 70 ALA A C 1
ATOM 557 O O . ALA A 1 70 ? 17.684 -2.350 -6.318 1.00 88.88 70 ALA A O 1
ATOM 558 N N . ALA A 1 71 ? 18.879 -0.727 -7.330 1.00 87.69 71 ALA A N 1
ATOM 559 C CA . ALA A 1 71 ? 19.550 -1.599 -8.295 1.00 87.69 71 ALA A CA 1
ATOM 560 C C . ALA A 1 71 ? 20.432 -2.654 -7.602 1.00 87.69 71 ALA A C 1
ATOM 562 O O . ALA A 1 71 ? 20.390 -3.835 -7.935 1.00 87.69 71 ALA A O 1
ATOM 563 N N . HIS A 1 72 ? 21.183 -2.268 -6.565 1.00 85.94 72 HIS A N 1
ATOM 564 C CA . HIS A 1 72 ? 22.004 -3.215 -5.806 1.00 85.94 72 HIS A CA 1
ATOM 565 C C . HIS A 1 72 ? 21.180 -4.341 -5.148 1.00 85.94 72 HIS A C 1
ATOM 567 O O . HIS A 1 72 ? 21.653 -5.470 -5.018 1.00 85.94 72 HIS A O 1
ATOM 573 N N . HIS A 1 73 ? 19.941 -4.059 -4.739 1.00 81.25 73 HIS A N 1
ATOM 574 C CA . HIS A 1 73 ? 19.071 -5.026 -4.065 1.00 81.25 73 HIS A CA 1
ATOM 575 C C . HIS A 1 73 ? 18.277 -5.947 -5.009 1.00 81.25 73 HIS A C 1
ATOM 577 O O . HIS A 1 73 ? 17.579 -6.843 -4.521 1.00 81.25 73 HIS A O 1
ATOM 583 N N . GLU A 1 74 ? 18.380 -5.765 -6.325 1.00 77.75 74 GLU A N 1
ATOM 584 C CA . GLU A 1 74 ? 17.620 -6.505 -7.340 1.00 77.75 74 GLU A CA 1
ATOM 585 C C . GLU A 1 74 ? 18.036 -7.980 -7.472 1.00 77.75 74 GLU A C 1
ATOM 587 O O . GLU A 1 74 ? 17.186 -8.852 -7.652 1.00 77.75 74 GLU A O 1
ATOM 592 N N . GLY A 1 75 ? 19.324 -8.288 -7.289 1.00 66.50 75 GLY A N 1
ATOM 593 C CA . GLY A 1 75 ? 19.939 -9.575 -7.655 1.00 66.50 75 GLY A CA 1
ATOM 594 C C . GLY A 1 75 ? 19.538 -10.821 -6.847 1.00 66.50 75 GLY A C 1
ATOM 595 O O . GLY A 1 75 ? 20.300 -11.783 -6.822 1.00 66.50 75 GLY A O 1
ATOM 596 N N . ARG A 1 76 ? 18.398 -10.828 -6.143 1.00 64.81 76 ARG A N 1
ATOM 597 C CA . ARG A 1 76 ? 17.960 -11.950 -5.284 1.00 64.81 76 ARG A CA 1
ATOM 598 C C . ARG A 1 76 ? 16.569 -12.509 -5.593 1.00 64.81 76 ARG A C 1
ATOM 600 O O . ARG A 1 76 ? 16.084 -13.324 -4.815 1.00 64.81 76 ARG A O 1
ATOM 607 N N . PHE A 1 77 ? 15.923 -12.095 -6.681 1.00 68.19 77 PHE A N 1
ATOM 608 C CA . PHE A 1 77 ? 14.564 -12.549 -6.983 1.00 68.19 77 PHE A CA 1
ATOM 609 C C . PHE A 1 77 ? 14.488 -13.680 -7.990 1.00 68.19 77 PHE A C 1
ATOM 611 O O . PHE A 1 77 ? 15.184 -13.700 -9.003 1.00 68.19 77 PHE A O 1
ATOM 618 N N . THR A 1 78 ? 13.572 -14.601 -7.714 1.00 69.81 78 THR A N 1
ATOM 619 C CA . THR A 1 78 ? 13.139 -15.603 -8.673 1.00 69.81 78 THR A CA 1
ATOM 620 C C . THR A 1 78 ? 12.260 -14.930 -9.725 1.00 69.81 78 THR A C 1
ATOM 622 O O . THR A 1 78 ? 11.313 -14.216 -9.405 1.00 69.81 78 THR A O 1
ATOM 625 N N . LEU A 1 79 ? 12.574 -15.155 -11.001 1.00 72.81 79 LEU A N 1
ATOM 626 C CA . LEU A 1 79 ? 11.805 -14.654 -12.147 1.00 72.81 79 LEU A CA 1
ATOM 627 C C . LEU A 1 79 ? 10.607 -15.571 -12.462 1.00 72.81 79 LEU A C 1
ATOM 629 O O . LEU A 1 79 ? 10.269 -15.785 -13.621 1.00 72.81 79 LEU A O 1
ATOM 633 N N . ASP A 1 80 ? 10.012 -16.193 -11.445 1.00 83.19 80 ASP A N 1
ATOM 634 C CA . ASP A 1 80 ? 8.884 -17.122 -11.579 1.00 83.19 80 ASP A CA 1
ATOM 635 C C . ASP A 1 80 ? 7.549 -16.390 -11.739 1.00 83.19 80 ASP A C 1
ATOM 637 O O . ASP A 1 80 ? 6.666 -16.858 -12.460 1.00 83.19 80 ASP A O 1
ATOM 641 N N . ARG A 1 81 ? 7.433 -15.222 -11.106 1.00 88.00 81 ARG A N 1
ATOM 642 C CA . ARG A 1 81 ? 6.249 -14.362 -11.100 1.00 88.00 81 ARG A CA 1
ATOM 643 C C . ARG A 1 81 ? 6.648 -12.889 -11.076 1.00 88.00 81 ARG A C 1
ATOM 645 O O . ARG A 1 81 ? 7.835 -12.555 -11.067 1.00 88.00 81 ARG A O 1
ATOM 652 N N . LEU A 1 82 ? 5.653 -12.009 -11.088 1.00 91.00 82 LEU A N 1
ATOM 653 C CA . LEU A 1 82 ? 5.867 -10.582 -10.900 1.00 91.00 82 LEU A CA 1
ATOM 654 C C . LEU A 1 82 ? 5.810 -10.220 -9.416 1.00 91.00 82 LEU A C 1
ATOM 656 O O . LEU A 1 82 ? 4.760 -10.310 -8.775 1.00 91.00 82 LEU A O 1
ATOM 660 N N . TRP A 1 83 ? 6.948 -9.773 -8.904 1.00 92.44 83 TRP A N 1
ATOM 661 C CA . TRP A 1 83 ? 7.109 -9.305 -7.539 1.00 92.44 83 TRP A CA 1
ATOM 662 C C . TRP A 1 83 ? 7.040 -7.784 -7.468 1.00 92.44 83 TRP A C 1
ATOM 664 O O . TRP A 1 83 ? 7.535 -7.079 -8.348 1.00 92.44 83 TRP A O 1
ATOM 674 N N . ILE A 1 84 ? 6.478 -7.275 -6.379 1.00 94.06 84 ILE A N 1
ATOM 675 C CA . ILE A 1 84 ? 6.459 -5.858 -6.044 1.00 94.06 84 ILE A CA 1
ATOM 676 C C . ILE A 1 84 ? 7.221 -5.661 -4.742 1.00 94.06 84 ILE A C 1
ATOM 678 O O . ILE A 1 84 ? 6.890 -6.263 -3.722 1.00 94.06 84 ILE A O 1
ATOM 682 N N . ARG A 1 85 ? 8.227 -4.787 -4.770 1.00 94.44 85 ARG A N 1
ATOM 683 C CA . ARG A 1 85 ? 8.842 -4.232 -3.565 1.00 9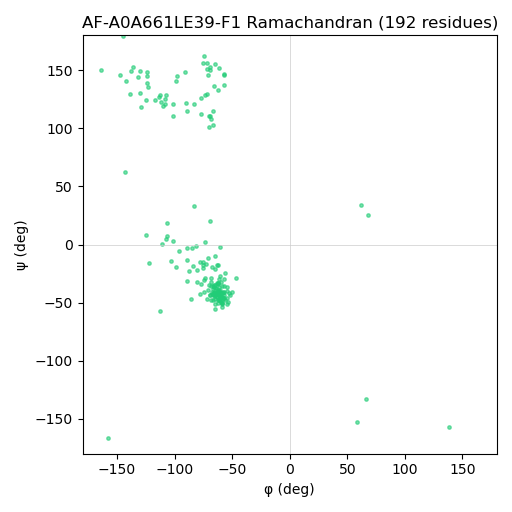4.44 85 ARG A CA 1
ATOM 684 C C . ARG A 1 85 ? 8.324 -2.830 -3.323 1.00 94.44 85 ARG A C 1
ATOM 686 O O . ARG A 1 85 ? 8.517 -1.959 -4.165 1.00 94.44 85 ARG A O 1
ATOM 693 N N . PHE A 1 86 ? 7.709 -2.608 -2.171 1.00 95.94 86 PHE A N 1
ATOM 694 C CA . PHE A 1 86 ? 7.154 -1.311 -1.807 1.00 95.94 86 PHE A CA 1
ATOM 695 C C . PHE A 1 86 ? 7.957 -0.645 -0.690 1.00 95.94 86 PHE A C 1
ATOM 697 O O . PHE A 1 86 ? 8.048 -1.150 0.431 1.00 95.94 86 PHE A O 1
ATOM 704 N N . PHE A 1 87 ? 8.499 0.528 -1.001 1.00 94.38 87 PHE A N 1
ATOM 705 C CA . PHE A 1 87 ? 9.104 1.436 -0.040 1.00 94.38 87 PHE A CA 1
ATOM 706 C C . PHE A 1 87 ? 8.229 2.681 0.053 1.00 94.38 87 PHE A C 1
ATOM 708 O O . PHE A 1 87 ? 8.014 3.360 -0.944 1.00 94.38 87 PHE A O 1
ATOM 715 N N . SER A 1 88 ? 7.744 3.015 1.247 1.00 93.00 88 SER A N 1
ATOM 716 C CA . SER A 1 88 ? 6.957 4.232 1.470 1.00 93.00 88 SER A CA 1
ATOM 717 C C . SER A 1 88 ? 7.833 5.466 1.704 1.00 93.00 88 SER A C 1
ATOM 719 O O . SER A 1 88 ? 7.360 6.591 1.541 1.00 93.00 88 SER A O 1
ATOM 721 N N . ALA A 1 89 ? 9.111 5.269 2.055 1.00 90.44 89 ALA A N 1
ATOM 722 C CA . ALA A 1 89 ? 10.081 6.329 2.328 1.00 90.44 89 ALA A CA 1
ATOM 723 C C . ALA A 1 89 ? 11.517 5.920 1.929 1.00 90.44 89 ALA A C 1
ATOM 725 O O . ALA A 1 89 ? 11.891 4.766 2.146 1.00 90.44 89 ALA A O 1
ATOM 726 N N . PRO A 1 90 ? 12.380 6.840 1.442 1.00 88.81 90 PRO A N 1
ATOM 727 C CA . PRO A 1 90 ? 13.697 6.464 0.906 1.00 88.81 90 PRO A CA 1
ATOM 728 C C . PRO A 1 90 ? 14.660 5.818 1.901 1.00 88.81 90 PRO A C 1
ATOM 730 O O . PRO A 1 90 ? 15.416 4.920 1.540 1.00 88.81 90 PRO A O 1
ATOM 733 N N . HIS A 1 91 ? 14.606 6.213 3.176 1.00 87.06 91 HIS A N 1
ATOM 734 C CA . HIS A 1 91 ? 15.467 5.645 4.220 1.00 87.06 91 HIS A CA 1
ATOM 735 C C . HIS A 1 91 ? 15.235 4.138 4.440 1.00 87.06 91 HIS A C 1
ATOM 737 O O . HIS A 1 91 ? 16.089 3.461 5.005 1.00 87.06 91 HIS A O 1
ATOM 743 N N . GLN A 1 92 ? 14.108 3.585 3.981 1.00 90.44 92 GLN A N 1
ATOM 744 C CA . GLN A 1 92 ? 13.805 2.157 4.103 1.00 90.44 92 GLN A CA 1
ATOM 745 C C . GLN A 1 92 ? 14.730 1.280 3.242 1.00 90.44 92 GLN A C 1
ATOM 747 O O . GLN A 1 92 ? 14.915 0.104 3.551 1.00 90.44 92 GLN A O 1
ATOM 752 N N . LEU A 1 93 ? 15.384 1.855 2.226 1.00 88.50 93 LEU A N 1
ATOM 753 C CA . LEU A 1 93 ? 16.427 1.190 1.437 1.00 88.50 93 LEU A CA 1
ATOM 754 C C . LEU A 1 93 ? 17.736 0.980 2.211 1.00 88.50 93 LEU A C 1
ATOM 756 O O . LEU A 1 93 ? 18.615 0.265 1.740 1.00 88.50 93 LEU A O 1
ATOM 760 N N . LEU A 1 94 ? 17.901 1.598 3.385 1.00 85.75 94 LEU A N 1
ATOM 761 C CA . LEU A 1 94 ? 19.090 1.394 4.216 1.00 85.75 94 LEU A CA 1
ATOM 762 C C . LEU A 1 94 ? 19.072 0.031 4.923 1.00 85.75 94 LEU A C 1
ATOM 764 O O . LEU A 1 94 ? 20.133 -0.540 5.162 1.00 85.75 94 LEU A O 1
ATOM 768 N N . ALA A 1 95 ? 17.883 -0.489 5.242 1.00 85.81 95 ALA A N 1
ATOM 769 C CA . ALA A 1 95 ? 17.697 -1.759 5.946 1.00 85.81 95 ALA A CA 1
ATOM 770 C C . ALA A 1 95 ? 16.461 -2.527 5.423 1.00 85.81 95 ALA A C 1
ATOM 772 O O . ALA A 1 95 ? 15.515 -2.769 6.179 1.00 85.81 95 ALA A O 1
ATOM 773 N N . PRO A 1 96 ? 16.442 -2.931 4.135 1.00 89.06 96 PRO A N 1
ATOM 774 C CA . PRO A 1 96 ? 15.272 -3.564 3.522 1.00 89.06 96 PRO A CA 1
ATOM 775 C C . PRO A 1 96 ? 14.917 -4.908 4.173 1.00 89.06 96 PRO A C 1
ATOM 777 O O . PRO A 1 96 ? 13.741 -5.240 4.303 1.00 89.06 96 PRO A O 1
ATOM 780 N N . HIS A 1 97 ? 15.917 -5.658 4.648 1.00 88.81 97 HIS A N 1
ATOM 781 C CA . HIS A 1 97 ? 15.728 -6.981 5.250 1.00 88.81 97 HIS A CA 1
ATOM 782 C C . HIS A 1 97 ? 14.800 -6.970 6.468 1.00 88.81 97 HIS A C 1
ATOM 784 O O . HIS A 1 97 ? 14.013 -7.896 6.633 1.00 88.81 97 HIS A O 1
ATOM 790 N N . THR A 1 98 ? 14.842 -5.917 7.286 1.00 90.25 98 THR A N 1
ATOM 791 C CA . THR A 1 98 ? 13.980 -5.808 8.468 1.00 90.25 98 THR A CA 1
ATOM 792 C C . THR A 1 98 ? 12.507 -5.694 8.073 1.00 90.25 98 THR A C 1
ATOM 794 O O . THR A 1 98 ? 11.664 -6.359 8.665 1.00 90.25 98 THR A O 1
ATOM 797 N N . ARG A 1 99 ? 12.182 -4.905 7.036 1.00 92.44 99 ARG A N 1
ATOM 798 C CA . ARG A 1 99 ? 10.803 -4.820 6.513 1.00 92.44 99 ARG A CA 1
ATOM 799 C C . ARG A 1 99 ? 10.364 -6.112 5.839 1.00 92.44 99 ARG A C 1
ATOM 801 O O . ARG A 1 99 ? 9.197 -6.474 5.936 1.00 92.44 99 ARG A O 1
ATOM 808 N N . ASP A 1 100 ? 11.280 -6.786 5.155 1.00 90.56 100 ASP A N 1
ATOM 809 C CA . ASP A 1 100 ? 10.996 -8.060 4.496 1.00 90.56 100 ASP A CA 1
ATOM 810 C C . ASP A 1 100 ? 10.626 -9.143 5.520 1.00 90.56 100 ASP A C 1
ATOM 812 O O . ASP A 1 100 ? 9.602 -9.802 5.379 1.00 90.56 100 ASP A O 1
ATOM 816 N N . GLN A 1 101 ? 11.378 -9.235 6.624 1.00 90.69 101 GLN A N 1
ATOM 817 C CA . GLN A 1 101 ? 11.072 -10.127 7.753 1.00 90.69 101 GLN A CA 1
ATOM 818 C C . GLN A 1 101 ? 9.728 -9.810 8.426 1.00 90.69 101 GLN A C 1
ATOM 820 O O . GLN A 1 101 ? 9.077 -10.708 8.952 1.00 90.69 101 GLN A O 1
ATOM 825 N N . MET A 1 102 ? 9.303 -8.546 8.390 1.00 93.44 102 MET A N 1
ATOM 826 C CA . MET A 1 102 ? 7.998 -8.088 8.881 1.00 93.44 102 MET A CA 1
ATOM 827 C C . MET A 1 102 ? 6.853 -8.314 7.875 1.00 93.44 102 MET A C 1
ATOM 829 O O . MET A 1 102 ? 5.715 -7.957 8.168 1.00 93.44 102 MET A O 1
ATOM 833 N N . GLY A 1 103 ? 7.126 -8.859 6.680 1.00 92.62 103 GLY A N 1
ATOM 834 C CA . GLY A 1 103 ? 6.118 -9.051 5.630 1.00 92.62 103 GLY A CA 1
ATOM 835 C C . GLY A 1 103 ? 5.603 -7.741 5.018 1.00 92.62 103 GLY A C 1
ATOM 836 O O . GLY A 1 103 ? 4.473 -7.675 4.547 1.00 92.62 103 GLY A O 1
ATOM 837 N N . MET A 1 104 ? 6.410 -6.676 5.062 1.00 95.38 104 MET A N 1
ATOM 838 C CA . MET A 1 104 ? 6.016 -5.313 4.680 1.00 95.38 104 MET A CA 1
ATOM 839 C C . MET A 1 104 ? 6.688 -4.794 3.399 1.00 95.38 104 MET A C 1
ATOM 841 O O . MET A 1 104 ? 6.503 -3.625 3.044 1.00 95.38 104 MET A O 1
ATOM 845 N N . LEU A 1 105 ? 7.538 -5.600 2.762 1.00 94.50 105 LEU A N 1
ATOM 846 C CA . LEU A 1 105 ? 8.363 -5.160 1.637 1.00 94.50 105 LEU A CA 1
ATOM 847 C C . LEU A 1 105 ? 7.957 -5.817 0.324 1.00 94.50 105 LEU A C 1
ATOM 849 O O . LEU A 1 105 ? 7.688 -5.105 -0.638 1.00 94.50 105 LEU A O 1
ATOM 853 N N . THR A 1 106 ? 7.974 -7.146 0.286 1.00 94.00 106 THR A N 1
ATOM 854 C CA . THR A 1 106 ? 7.870 -7.931 -0.942 1.00 94.00 106 THR A CA 1
ATOM 855 C C . THR A 1 106 ? 6.500 -8.592 -1.036 1.00 94.00 106 THR A C 1
ATOM 857 O O . THR A 1 106 ? 6.088 -9.292 -0.114 1.00 94.00 106 THR A O 1
ATOM 860 N N . PHE A 1 107 ? 5.826 -8.413 -2.167 1.00 94.19 107 PHE A N 1
ATOM 861 C CA . PHE A 1 107 ? 4.482 -8.926 -2.418 1.00 94.19 107 PHE A CA 1
ATOM 862 C C . PHE A 1 107 ? 4.380 -9.494 -3.829 1.00 94.19 107 PHE A C 1
ATOM 864 O O . PHE A 1 107 ? 5.033 -8.998 -4.748 1.00 94.19 107 PHE A O 1
ATOM 871 N N . GLU A 1 108 ? 3.533 -10.498 -4.030 1.00 92.69 108 GLU A N 1
ATOM 872 C CA . GLU A 1 108 ? 3.052 -10.814 -5.375 1.00 92.69 108 GLU A CA 1
ATOM 873 C C . GLU A 1 108 ? 2.123 -9.687 -5.860 1.00 92.69 108 GLU A C 1
ATOM 875 O O . GLU A 1 108 ? 1.465 -9.027 -5.051 1.00 92.69 108 GLU A O 1
ATOM 880 N N . ILE A 1 109 ? 2.060 -9.436 -7.174 1.00 92.81 109 ILE A N 1
ATOM 881 C CA . ILE A 1 109 ? 1.226 -8.350 -7.717 1.00 92.81 109 ILE A CA 1
ATOM 882 C C . ILE A 1 109 ? -0.245 -8.443 -7.283 1.00 92.81 109 ILE A C 1
ATOM 884 O O . ILE A 1 109 ? -0.842 -7.422 -6.948 1.00 92.81 109 ILE A O 1
ATOM 888 N N . THR A 1 110 ? -0.832 -9.639 -7.246 1.00 92.06 110 THR A N 1
ATOM 889 C CA . THR A 1 110 ? -2.230 -9.867 -6.839 1.00 92.06 110 THR A CA 1
ATOM 890 C C . THR A 1 110 ? -2.467 -9.512 -5.371 1.00 92.06 110 THR A C 1
ATOM 892 O O . THR A 1 110 ? -3.448 -8.837 -5.041 1.00 92.06 110 THR A O 1
ATOM 895 N N . ASP A 1 111 ? -1.541 -9.906 -4.499 1.00 94.75 111 ASP A N 1
ATOM 896 C CA . ASP A 1 111 ? -1.582 -9.590 -3.072 1.00 94.75 111 ASP A CA 1
ATOM 897 C C . ASP A 1 111 ? -1.431 -8.083 -2.856 1.00 94.75 111 ASP A C 1
ATOM 899 O O . ASP A 1 111 ? -2.194 -7.469 -2.109 1.00 94.75 111 ASP A O 1
ATOM 903 N N . PHE A 1 112 ? -0.492 -7.455 -3.565 1.00 96.38 112 PHE A N 1
ATOM 904 C CA . PHE A 1 112 ? -0.267 -6.018 -3.464 1.00 96.38 112 PHE A CA 1
ATOM 905 C C . PHE A 1 112 ? -1.452 -5.199 -3.986 1.00 96.38 112 PHE A C 1
ATOM 907 O O . PHE A 1 112 ? -1.849 -4.220 -3.357 1.00 96.38 112 PHE A O 1
ATOM 914 N N . LEU A 1 113 ? -2.065 -5.615 -5.098 1.00 95.75 113 LEU A N 1
ATOM 915 C CA . LEU A 1 113 ? -3.293 -5.004 -5.609 1.00 95.75 113 LEU A CA 1
ATOM 916 C C . LEU A 1 113 ? -4.437 -5.117 -4.597 1.00 95.75 113 LEU A C 1
ATOM 918 O O . LEU A 1 113 ? -5.167 -4.147 -4.403 1.00 95.75 113 LEU A O 1
ATOM 922 N N . SER A 1 114 ? -4.552 -6.253 -3.905 1.00 95.88 114 SER A N 1
ATOM 923 C CA . SER A 1 114 ? -5.535 -6.442 -2.832 1.00 95.88 114 SER A CA 1
ATOM 924 C C . SER A 1 114 ? -5.264 -5.519 -1.637 1.00 95.88 114 SER A C 1
ATOM 926 O O . SER A 1 114 ? -6.193 -4.962 -1.055 1.00 95.88 114 SER A O 1
ATOM 928 N N . LEU A 1 115 ? -3.996 -5.288 -1.288 1.00 97.19 115 LEU A N 1
ATOM 929 C CA . LEU A 1 115 ? -3.621 -4.335 -0.240 1.00 97.19 115 LEU A CA 1
ATOM 930 C C . LEU A 1 115 ? -3.926 -2.882 -0.636 1.00 97.19 115 LEU A C 1
ATOM 932 O O . LEU A 1 115 ? -4.453 -2.125 0.180 1.00 97.19 115 LEU A O 1
ATOM 936 N N . LEU A 1 116 ? -3.644 -2.491 -1.883 1.00 97.12 116 LEU A N 1
ATOM 937 C CA . LEU A 1 116 ? -4.008 -1.171 -2.412 1.00 97.12 116 LEU A CA 1
ATOM 938 C C . LEU A 1 116 ? -5.529 -0.985 -2.462 1.00 97.12 116 LEU A C 1
ATOM 940 O O . LEU A 1 116 ? -6.029 0.094 -2.160 1.00 97.12 116 LEU A O 1
ATOM 944 N N . GLU A 1 117 ? -6.275 -2.035 -2.799 1.00 96.94 117 GLU A N 1
ATOM 945 C CA . GLU A 1 117 ? -7.736 -2.048 -2.745 1.00 96.94 117 GLU A CA 1
ATOM 946 C C . GLU A 1 117 ? -8.247 -1.762 -1.330 1.00 96.94 117 GLU A C 1
ATOM 948 O O . GLU A 1 117 ? -9.025 -0.828 -1.123 1.00 96.94 117 GLU A O 1
ATOM 953 N N . MET A 1 118 ? -7.737 -2.496 -0.337 1.00 96.62 118 MET A N 1
ATOM 954 C CA . MET A 1 118 ? -8.055 -2.249 1.069 1.00 96.62 118 MET A CA 1
ATOM 955 C C . MET A 1 118 ? -7.707 -0.815 1.482 1.00 96.62 118 MET A C 1
ATOM 957 O O . MET A 1 118 ? -8.518 -0.154 2.125 1.00 96.62 118 MET A O 1
ATOM 961 N N . ALA A 1 119 ? -6.546 -0.294 1.080 1.00 97.19 119 ALA A N 1
ATOM 962 C CA . ALA A 1 119 ? -6.164 1.086 1.366 1.00 97.19 119 ALA A CA 1
ATOM 963 C C . ALA A 1 119 ? -7.134 2.106 0.738 1.00 97.19 119 ALA A C 1
ATOM 965 O O . ALA A 1 119 ? -7.486 3.091 1.389 1.00 97.19 119 ALA A O 1
ATOM 966 N N . SER A 1 120 ? -7.607 1.873 -0.494 1.00 96.38 120 SER A N 1
ATOM 967 C CA . SER A 1 120 ? -8.610 2.727 -1.149 1.00 96.38 120 SER A CA 1
ATOM 968 C C . SER A 1 120 ? -9.927 2.739 -0.375 1.00 96.38 120 SER A C 1
ATOM 970 O O . SER A 1 120 ? -10.472 3.812 -0.108 1.00 96.38 120 SER A O 1
ATOM 972 N N . VAL A 1 121 ? -10.430 1.564 0.020 1.00 96.38 121 VAL A N 1
ATOM 973 C CA . VAL A 1 121 ? -11.664 1.438 0.815 1.00 96.38 121 VAL A CA 1
ATOM 974 C C . VAL A 1 121 ? -11.504 2.130 2.166 1.00 96.38 121 VAL A C 1
ATOM 976 O O . VAL A 1 121 ? -12.353 2.933 2.547 1.00 96.38 121 VAL A O 1
ATOM 979 N N . PHE A 1 122 ? -10.392 1.874 2.858 1.00 96.12 122 PHE A N 1
ATOM 980 C CA . PHE A 1 122 ? -10.059 2.484 4.143 1.00 96.12 122 PHE A CA 1
ATOM 981 C C . PHE A 1 122 ? -10.103 4.010 4.067 1.00 96.12 122 PHE A C 1
ATOM 983 O O . PHE A 1 122 ? -10.800 4.659 4.843 1.00 96.12 122 PHE A O 1
ATOM 990 N N . ARG A 1 123 ? -9.408 4.574 3.075 1.00 94.44 123 ARG A N 1
ATOM 991 C CA . ARG A 1 123 ? -9.309 6.018 2.8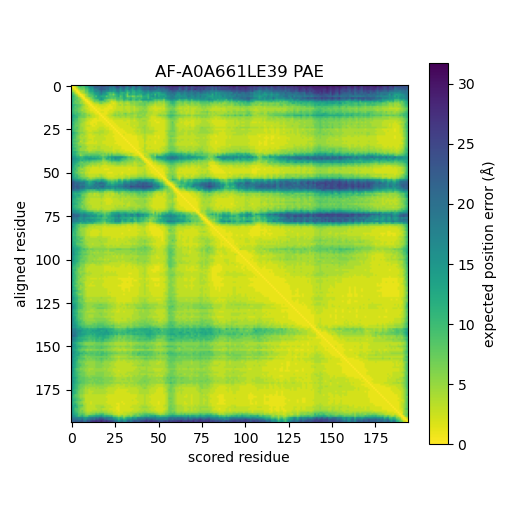78 1.00 94.44 123 ARG A CA 1
ATOM 992 C C . ARG A 1 123 ? -10.632 6.659 2.450 1.00 94.44 123 ARG A C 1
ATOM 994 O O . ARG A 1 123 ? -10.849 7.832 2.725 1.00 94.44 123 ARG A O 1
ATOM 1001 N N . THR A 1 124 ? -11.491 5.908 1.766 1.00 94.75 124 THR A N 1
ATOM 1002 C CA . THR A 1 124 ? -12.809 6.383 1.321 1.00 94.75 124 THR A CA 1
ATOM 1003 C C . THR A 1 124 ? -13.820 6.397 2.463 1.00 94.75 124 THR A C 1
ATOM 1005 O O . THR A 1 124 ? -14.599 7.338 2.569 1.00 94.75 124 THR A O 1
ATOM 1008 N N . LEU A 1 125 ? -13.833 5.354 3.297 1.00 95.62 125 LEU A N 1
ATOM 1009 C CA . LEU A 1 125 ? -14.860 5.179 4.325 1.00 95.62 125 LEU A CA 1
ATOM 1010 C C . LEU A 1 125 ? -14.541 5.880 5.647 1.00 95.62 125 LEU A C 1
ATOM 1012 O O . LEU A 1 125 ? -15.470 6.135 6.404 1.00 95.62 125 LEU A O 1
ATOM 1016 N N . LEU A 1 126 ? -13.269 6.161 5.939 1.00 95.25 126 LEU A N 1
ATOM 1017 C CA . LEU A 1 126 ? -12.867 6.846 7.166 1.00 95.25 126 LEU A CA 1
ATOM 1018 C C . LEU A 1 126 ? -12.305 8.227 6.859 1.00 95.25 126 LEU A C 1
ATOM 1020 O O . LEU A 1 126 ? -11.362 8.369 6.075 1.00 95.25 126 LEU A O 1
ATOM 1024 N N . PHE A 1 127 ? -12.828 9.243 7.538 1.00 93.44 127 PHE A N 1
ATOM 1025 C CA . PHE A 1 127 ? -12.279 10.591 7.485 1.00 93.44 127 PHE A CA 1
ATOM 1026 C C . PHE A 1 127 ? -10.868 10.639 8.095 1.00 93.44 127 PHE A C 1
ATOM 1028 O O . PHE A 1 127 ? -10.541 9.824 8.959 1.00 93.44 127 PHE A O 1
ATOM 1035 N N . PRO A 1 128 ? -10.014 11.606 7.710 1.00 93.69 128 PRO A N 1
ATOM 1036 C CA . PRO A 1 128 ? -8.644 11.691 8.224 1.00 93.69 128 PRO A CA 1
ATOM 1037 C C . PRO A 1 128 ? -8.538 11.678 9.759 1.00 93.69 128 PRO A C 1
ATOM 1039 O O . PRO A 1 128 ? -7.717 10.958 10.316 1.00 93.69 128 PRO A O 1
ATOM 1042 N N . ASN A 1 129 ? -9.419 12.396 10.459 1.00 95.56 129 ASN A N 1
ATOM 1043 C CA . ASN A 1 129 ? -9.469 12.405 11.925 1.00 95.56 129 ASN A CA 1
ATOM 1044 C C . ASN A 1 129 ? -9.879 11.045 12.521 1.00 95.56 129 ASN A C 1
ATOM 1046 O O . ASN A 1 129 ? -9.396 10.666 13.589 1.00 95.56 129 ASN A O 1
ATOM 1050 N N . GLU A 1 130 ? -10.760 10.301 11.851 1.00 96.06 130 GLU A N 1
ATOM 1051 C CA . GLU A 1 130 ? -11.147 8.949 12.263 1.00 96.06 130 GLU A CA 1
ATOM 1052 C C . GLU A 1 130 ? -10.005 7.957 12.032 1.00 96.06 130 GLU A C 1
ATOM 1054 O O . GLU A 1 130 ? -9.754 7.104 12.881 1.00 96.06 130 GLU A O 1
ATOM 1059 N N . GLN A 1 131 ? -9.271 8.102 10.924 1.00 95.31 131 GLN A N 1
ATOM 1060 C CA . GLN A 1 131 ? -8.061 7.331 10.652 1.00 95.31 131 GLN A CA 1
ATOM 1061 C C . GLN A 1 131 ? -6.995 7.585 11.727 1.00 95.31 131 GLN A C 1
ATOM 1063 O O . GLN A 1 131 ? -6.407 6.628 12.230 1.00 95.31 131 GLN A O 1
ATOM 1068 N N . ASP A 1 132 ? -6.769 8.837 12.128 1.00 94.88 132 ASP A N 1
ATOM 1069 C CA . ASP A 1 132 ? -5.823 9.172 13.199 1.00 94.88 132 ASP A CA 1
ATOM 1070 C C . ASP A 1 132 ? -6.268 8.609 14.554 1.00 94.88 132 ASP A C 1
ATOM 1072 O O . ASP A 1 132 ? -5.465 8.023 15.283 1.00 94.88 132 ASP A O 1
ATOM 1076 N N . THR A 1 133 ? -7.562 8.718 14.866 1.00 95.12 133 THR A N 1
ATOM 1077 C CA . THR A 1 133 ? -8.139 8.160 16.096 1.00 95.12 133 THR A CA 1
ATOM 1078 C C . THR A 1 133 ? -7.969 6.644 16.130 1.00 95.12 133 THR A C 1
ATOM 1080 O O . THR A 1 133 ? -7.490 6.100 17.121 1.00 95.12 133 THR A O 1
ATOM 1083 N N . LEU A 1 134 ? -8.284 5.949 15.033 1.00 95.56 134 LEU A N 1
ATOM 1084 C CA . LEU A 1 134 ? -8.089 4.505 14.925 1.00 95.56 134 LEU A CA 1
ATOM 1085 C C . LEU A 1 134 ? -6.625 4.113 15.154 1.00 95.56 134 LEU A C 1
ATOM 1087 O O . LEU A 1 134 ? -6.367 3.133 15.851 1.00 95.56 134 LEU A O 1
ATOM 1091 N N . ARG A 1 135 ? -5.671 4.882 14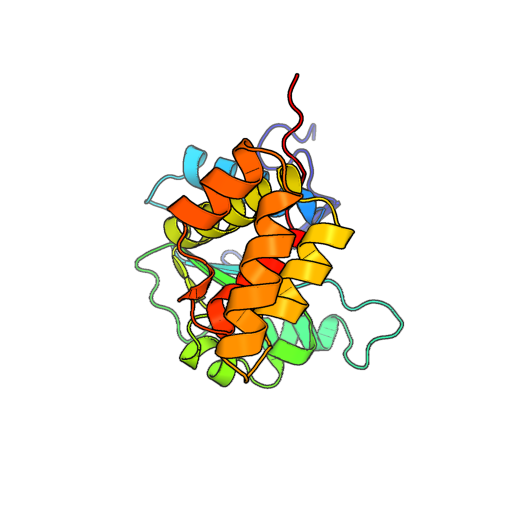.615 1.00 93.94 135 ARG A N 1
ATOM 1092 C CA . ARG A 1 135 ? -4.240 4.613 14.803 1.00 93.94 135 ARG A CA 1
ATOM 1093 C C . ARG A 1 135 ? -3.877 4.655 16.282 1.00 93.94 135 ARG A C 1
ATOM 1095 O O . ARG A 1 135 ? -3.300 3.700 16.788 1.00 93.94 135 ARG A O 1
ATOM 1102 N N . GLN A 1 136 ? -4.290 5.716 16.972 1.00 92.56 136 GLN A N 1
ATOM 1103 C CA . GLN A 1 136 ? -4.047 5.883 18.406 1.00 92.56 136 GLN A CA 1
ATOM 1104 C C . GLN A 1 136 ? -4.674 4.742 19.220 1.00 92.56 136 GLN A C 1
ATOM 1106 O O . GLN A 1 136 ? -4.036 4.204 20.118 1.00 92.56 136 GLN A O 1
ATOM 1111 N N . LEU A 1 137 ? -5.892 4.311 18.874 1.00 93.94 137 LEU A N 1
ATOM 1112 C CA . LEU A 1 137 ? -6.575 3.206 19.561 1.00 93.94 137 LEU A CA 1
ATOM 1113 C C . LEU A 1 137 ? -5.874 1.856 19.399 1.00 93.94 137 LEU A C 1
ATOM 1115 O O . LEU A 1 137 ? -5.910 1.024 20.307 1.00 93.94 137 LEU A O 1
ATOM 1119 N N . LEU A 1 138 ? -5.270 1.613 18.238 1.00 91.44 138 LEU A N 1
ATOM 1120 C CA . LEU A 1 138 ? -4.537 0.377 17.961 1.00 91.44 138 LEU A CA 1
ATOM 1121 C C . LEU A 1 138 ? -3.139 0.366 18.603 1.00 91.44 138 LEU A C 1
ATOM 1123 O O . LEU A 1 138 ? -2.532 -0.697 18.717 1.00 91.44 138 LEU A O 1
ATOM 1127 N N . GLU A 1 139 ? -2.645 1.523 19.043 1.00 89.69 139 GLU A N 1
ATOM 1128 C CA . GLU A 1 139 ? -1.376 1.670 19.762 1.00 89.69 139 GLU A CA 1
ATOM 1129 C C . GLU A 1 139 ? -1.522 1.542 21.290 1.00 89.69 139 GLU A C 1
ATOM 1131 O O . GLU A 1 139 ? -0.512 1.363 21.970 1.00 89.69 139 GLU A O 1
ATOM 1136 N N . LEU A 1 140 ? -2.748 1.580 21.831 1.00 90.06 140 LEU A N 1
ATOM 1137 C CA . LEU A 1 140 ? -3.006 1.425 23.267 1.00 90.06 140 LEU A CA 1
ATOM 1138 C C . LEU A 1 140 ? -2.572 0.045 23.787 1.00 90.06 140 LEU A C 1
ATOM 1140 O O . LEU A 1 140 ? -2.924 -0.988 23.216 1.00 90.06 140 LEU A O 1
ATOM 1144 N N . GLU A 1 141 ? -1.857 0.039 24.914 1.00 86.81 141 GLU A N 1
ATOM 1145 C CA . GLU A 1 141 ? -1.416 -1.185 25.600 1.00 86.81 141 GLU A CA 1
ATOM 1146 C C . GLU A 1 141 ? -2.446 -1.689 26.625 1.00 86.81 141 GLU A C 1
ATOM 1148 O O . GLU A 1 141 ? -2.575 -2.897 26.827 1.00 86.81 141 GLU A O 1
ATOM 1153 N N . ASP A 1 142 ? -3.208 -0.783 27.252 1.00 90.56 142 ASP A N 1
ATOM 1154 C CA . ASP A 1 142 ? -4.248 -1.145 28.218 1.00 90.56 142 ASP A CA 1
ATOM 1155 C C . ASP A 1 142 ? -5.501 -1.670 27.501 1.00 90.56 142 ASP A C 1
ATOM 1157 O O . ASP A 1 142 ? -6.237 -0.937 26.833 1.00 90.56 142 ASP A O 1
ATOM 1161 N N . HIS A 1 143 ? -5.772 -2.964 27.677 1.00 84.88 143 HIS A N 1
ATOM 1162 C CA . HIS A 1 143 ? -6.918 -3.641 27.078 1.00 84.88 143 HIS A CA 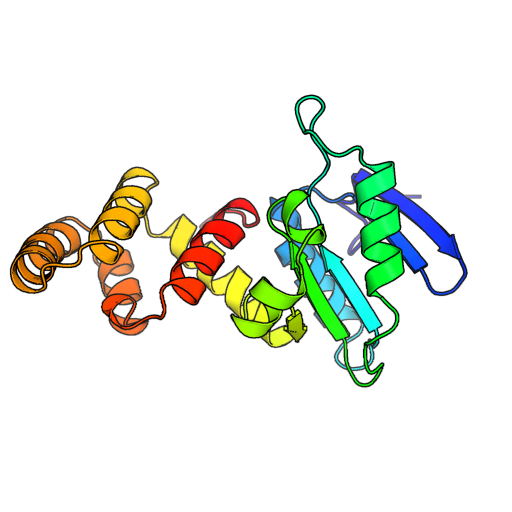1
ATOM 1163 C C . HIS A 1 143 ? -8.283 -3.105 27.540 1.00 84.88 143 HIS A C 1
ATOM 1165 O O . HIS A 1 143 ? -9.233 -3.124 26.749 1.00 84.88 143 HIS A O 1
ATOM 1171 N N . GLN A 1 144 ? -8.417 -2.643 28.788 1.00 86.25 144 GLN A N 1
ATOM 1172 C CA . GLN A 1 144 ? -9.680 -2.094 29.292 1.00 86.25 144 GLN A CA 1
ATOM 1173 C C . GLN A 1 144 ? -9.959 -0.729 28.669 1.00 86.25 144 GLN A C 1
ATOM 1175 O O . GLN A 1 144 ? -11.061 -0.499 28.158 1.00 86.25 144 GLN A O 1
ATOM 1180 N N . GLU A 1 145 ? -8.954 0.148 28.647 1.00 90.25 145 GLU A N 1
ATOM 1181 C CA . GLU A 1 145 ? -9.062 1.442 27.972 1.00 90.25 145 GLU A CA 1
ATOM 1182 C C . GLU A 1 145 ? -9.343 1.253 26.483 1.00 90.25 145 GLU A C 1
ATOM 1184 O O . GLU A 1 145 ? -10.275 1.855 25.942 1.00 90.25 145 GLU A O 1
ATOM 1189 N N . GLN A 1 146 ? -8.610 0.348 25.831 1.00 90.19 146 GLN A N 1
ATOM 1190 C CA . GLN A 1 146 ? -8.801 0.043 24.421 1.00 90.19 146 GLN A CA 1
ATOM 1191 C C . GLN A 1 146 ? -10.237 -0.407 24.131 1.00 90.19 146 GLN A C 1
ATOM 1193 O O . GLN A 1 146 ? -10.853 0.088 23.188 1.00 90.19 146 GLN A O 1
ATOM 1198 N N . GLN A 1 147 ? -10.809 -1.310 24.935 1.00 89.25 147 GLN A N 1
ATOM 1199 C CA . GLN A 1 147 ? -12.185 -1.775 24.737 1.00 89.25 147 GLN A CA 1
ATOM 1200 C C . GLN A 1 147 ? -13.208 -0.645 24.917 1.00 89.25 147 GLN A C 1
ATOM 1202 O O . GLN A 1 147 ? -14.154 -0.536 24.130 1.00 89.25 147 GLN A O 1
ATOM 1207 N N . PHE A 1 148 ? -13.018 0.202 25.927 1.00 91.00 148 PHE A N 1
ATOM 1208 C CA . PHE A 1 148 ? -13.899 1.331 26.197 1.00 91.00 148 PHE A CA 1
ATOM 1209 C C . PHE A 1 148 ? -13.870 2.374 25.073 1.00 91.00 148 PHE A C 1
ATOM 1211 O O . PHE A 1 148 ? -14.920 2.748 24.536 1.00 91.00 148 PHE A O 1
ATOM 1218 N N . TYR A 1 149 ? -12.676 2.816 24.672 1.00 94.00 149 TYR A N 1
ATOM 1219 C CA . TYR A 1 149 ? -12.527 3.795 23.601 1.00 94.00 149 TYR A CA 1
ATOM 1220 C C . TYR A 1 149 ? -12.929 3.229 22.237 1.00 94.00 149 TYR A C 1
ATOM 1222 O O . TYR A 1 149 ? -13.519 3.955 21.437 1.00 94.00 149 TYR A O 1
ATOM 1230 N N . TRP A 1 150 ? -12.727 1.930 21.995 1.00 94.25 150 TRP A N 1
ATOM 1231 C CA . TRP A 1 150 ? -13.223 1.259 20.792 1.00 94.25 150 TRP A CA 1
ATOM 1232 C C . TRP A 1 150 ? -14.749 1.352 20.663 1.00 94.25 150 TRP A C 1
ATOM 1234 O O . TRP A 1 150 ? -15.270 1.670 19.591 1.00 94.25 150 TRP A O 1
ATOM 1244 N N . GLY A 1 151 ? -15.480 1.111 21.757 1.00 93.06 151 GLY A N 1
ATOM 1245 C CA . GLY A 1 151 ? -16.939 1.238 21.780 1.00 93.06 151 GLY A CA 1
ATOM 1246 C C . GLY A 1 151 ? -17.409 2.658 21.454 1.00 93.06 151 GLY A C 1
ATOM 1247 O O . GLY A 1 151 ? -18.345 2.837 20.679 1.00 93.06 151 GLY A O 1
ATOM 1248 N N . ARG A 1 152 ? -16.720 3.674 21.988 1.00 94.06 152 ARG A N 1
ATOM 1249 C CA . ARG A 1 152 ? -17.011 5.086 21.688 1.00 94.06 152 ARG A CA 1
ATOM 1250 C C . ARG A 1 152 ? -16.717 5.445 20.237 1.00 94.06 152 ARG A C 1
ATOM 1252 O O . ARG A 1 152 ? -17.570 6.034 19.585 1.00 94.06 152 ARG A O 1
ATOM 1259 N N . PHE A 1 153 ? -15.546 5.058 19.741 1.00 95.75 153 PHE A N 1
ATOM 1260 C CA . PHE A 1 153 ? -15.121 5.310 18.368 1.00 95.75 153 PHE A CA 1
ATOM 1261 C C . PHE A 1 153 ? -16.096 4.690 17.366 1.00 95.75 153 PHE A C 1
ATOM 1263 O O . PHE A 1 153 ? -16.688 5.395 16.558 1.00 95.75 153 PHE A O 1
ATOM 1270 N N . THR A 1 154 ? -16.376 3.391 17.490 1.00 94.19 154 THR A N 1
ATOM 1271 C CA . THR A 1 154 ? -17.325 2.695 16.602 1.00 94.19 154 THR A CA 1
ATOM 1272 C C . THR A 1 154 ? -18.771 3.180 16.725 1.00 94.19 154 THR A C 1
ATOM 1274 O O . THR A 1 154 ? -19.556 2.961 15.805 1.00 94.19 154 THR A O 1
ATOM 1277 N N . GLY A 1 155 ? -19.142 3.823 17.836 1.00 93.69 155 GLY A N 1
ATOM 1278 C CA . GLY A 1 155 ? -20.443 4.472 18.002 1.00 93.69 155 GLY A CA 1
ATOM 1279 C C . GLY A 1 155 ? -20.582 5.799 17.248 1.00 93.69 155 GLY A C 1
ATOM 1280 O O . GLY A 1 155 ? -21.705 6.254 17.059 1.00 93.69 155 GLY A O 1
ATOM 1281 N N . GLN A 1 156 ? -19.468 6.409 16.831 1.00 93.88 156 GLN A N 1
ATOM 1282 C CA . GLN A 1 156 ? -19.432 7.681 16.099 1.00 93.88 156 GLN A CA 1
ATOM 1283 C C . GLN A 1 156 ? -19.275 7.501 14.584 1.00 93.88 156 GLN A C 1
ATOM 1285 O O . GLN A 1 156 ? -19.585 8.423 13.836 1.00 93.88 156 GLN A O 1
ATOM 1290 N N . LEU A 1 157 ? -18.804 6.333 14.141 1.00 95.75 157 LEU A N 1
ATOM 1291 C CA . LEU A 1 157 ? -18.595 6.029 12.727 1.00 95.75 157 LEU A CA 1
ATOM 1292 C C . LEU A 1 157 ? -19.910 5.841 11.964 1.00 95.75 157 LEU A C 1
ATOM 1294 O O . LEU A 1 157 ? -20.892 5.319 12.499 1.00 95.75 157 LEU A O 1
ATOM 1298 N N . ASP A 1 158 ? -19.877 6.158 10.669 1.00 94.81 158 ASP A N 1
ATOM 1299 C CA . ASP A 1 158 ? -20.915 5.740 9.725 1.00 94.81 158 ASP A CA 1
ATOM 1300 C C . ASP A 1 158 ? -21.062 4.199 9.710 1.00 94.81 158 ASP A C 1
ATOM 1302 O O . ASP A 1 158 ? -20.056 3.483 9.842 1.00 94.81 158 ASP A O 1
ATOM 1306 N N . PRO A 1 159 ? -22.282 3.651 9.518 1.00 95.56 159 PRO A N 1
ATOM 1307 C CA . PRO A 1 159 ? -22.501 2.208 9.462 1.00 95.56 159 PRO A CA 1
ATOM 1308 C C . PRO A 1 159 ? -21.567 1.466 8.500 1.00 95.56 159 PRO A C 1
ATOM 1310 O O . PRO A 1 159 ? -21.040 0.418 8.868 1.00 95.56 159 PRO A O 1
ATOM 1313 N N . LYS A 1 160 ? -21.278 2.019 7.312 1.00 95.62 160 LYS A N 1
ATOM 1314 C CA . LYS A 1 160 ? -20.391 1.362 6.335 1.00 95.62 160 LYS A CA 1
ATOM 1315 C C . LYS A 1 160 ? -18.958 1.256 6.845 1.00 95.62 160 LYS A C 1
ATOM 1317 O O . LYS A 1 160 ? -18.315 0.222 6.672 1.00 95.62 160 LYS A O 1
ATOM 1322 N N . ALA A 1 161 ? -18.457 2.315 7.478 1.00 95.75 161 ALA A N 1
ATOM 1323 C CA . ALA A 1 161 ? -17.118 2.331 8.054 1.00 95.75 161 ALA A CA 1
ATOM 1324 C C . ALA A 1 161 ? -17.011 1.335 9.216 1.00 95.75 161 ALA A C 1
ATOM 1326 O O . ALA A 1 161 ? -16.056 0.560 9.294 1.00 95.75 161 ALA A O 1
ATOM 1327 N N . LYS A 1 162 ? -18.032 1.290 10.078 1.00 96.06 162 LYS A N 1
ATOM 1328 C CA . LYS A 1 162 ? -18.123 0.326 11.177 1.00 96.06 162 LYS A CA 1
ATOM 1329 C C . LYS A 1 162 ? -18.144 -1.121 10.678 1.00 96.06 162 LYS A C 1
ATOM 1331 O O . LYS A 1 162 ? -17.403 -1.953 11.203 1.00 96.06 162 LYS A O 1
ATOM 1336 N N . ASP A 1 163 ? -18.967 -1.421 9.677 1.00 95.94 163 ASP A N 1
ATOM 1337 C CA . ASP A 1 163 ? -19.077 -2.762 9.100 1.00 95.94 163 ASP A CA 1
ATOM 1338 C C . ASP A 1 163 ? -17.760 -3.203 8.462 1.00 95.94 163 ASP A C 1
ATOM 1340 O O . ASP A 1 163 ? -17.312 -4.324 8.701 1.00 95.94 163 ASP A O 1
ATOM 1344 N N . MET A 1 164 ? -17.091 -2.303 7.736 1.00 96.50 164 MET A N 1
ATOM 1345 C CA . MET A 1 164 ? -15.765 -2.552 7.170 1.00 96.50 164 MET A CA 1
ATOM 1346 C C . MET A 1 164 ? -14.737 -2.899 8.257 1.00 96.50 164 MET A C 1
ATOM 1348 O O . MET A 1 164 ? -14.086 -3.941 8.163 1.00 96.50 164 MET A O 1
ATOM 1352 N N . LEU A 1 165 ? -14.636 -2.104 9.329 1.00 96.00 165 LEU A N 1
ATOM 1353 C CA . LEU A 1 165 ? -13.693 -2.374 10.422 1.00 96.00 165 LEU A CA 1
ATOM 1354 C C . LEU A 1 165 ? -13.979 -3.700 11.140 1.00 96.00 165 LEU A C 1
ATOM 1356 O O . LEU A 1 165 ? -13.043 -4.423 11.499 1.00 96.00 165 LEU A O 1
ATOM 1360 N N . ASN A 1 166 ? -15.258 -4.031 11.340 1.00 93.75 166 ASN A N 1
ATOM 1361 C CA . ASN A 1 166 ? -15.672 -5.289 11.957 1.00 93.75 166 ASN A CA 1
ATOM 1362 C C . ASN A 1 166 ? -15.360 -6.489 11.059 1.00 93.75 166 ASN A C 1
ATOM 1364 O O . ASN A 1 166 ? -14.771 -7.459 11.532 1.00 93.75 166 ASN A O 1
ATOM 1368 N N . ALA A 1 167 ? -15.710 -6.413 9.772 1.00 95.38 167 ALA A N 1
ATOM 1369 C CA . ALA A 1 167 ? -15.463 -7.474 8.799 1.00 95.38 167 ALA A CA 1
ATOM 1370 C C . ALA A 1 167 ? -13.965 -7.754 8.628 1.00 95.38 167 ALA A C 1
ATOM 1372 O O . ALA A 1 167 ? -13.549 -8.901 8.484 1.00 95.38 167 ALA A O 1
ATOM 1373 N N . TRP A 1 168 ? -13.141 -6.708 8.677 1.00 95.56 168 TRP A N 1
ATOM 1374 C CA . TRP A 1 168 ? -11.690 -6.827 8.596 1.00 95.56 168 TRP A CA 1
ATOM 1375 C C . TRP A 1 168 ? -11.045 -7.345 9.882 1.00 95.56 168 TRP A C 1
ATOM 1377 O O . TRP A 1 168 ? -9.918 -7.838 9.834 1.00 95.56 168 TRP A O 1
ATOM 1387 N N . GLY A 1 169 ? -11.723 -7.242 11.030 1.00 93.88 169 GLY A N 1
ATOM 1388 C CA . GLY A 1 169 ? -11.173 -7.667 12.316 1.00 93.88 169 GLY A CA 1
ATOM 1389 C C . GLY A 1 169 ? -9.919 -6.882 12.714 1.00 93.88 169 GLY A C 1
ATOM 1390 O O . GLY A 1 169 ? -9.013 -7.444 13.329 1.00 93.88 169 GLY A O 1
ATOM 1391 N N . VAL A 1 170 ? -9.850 -5.589 12.363 1.00 93.25 170 VAL A N 1
ATOM 1392 C CA . VAL A 1 170 ? -8.617 -4.774 12.447 1.00 93.25 170 VAL A CA 1
ATOM 1393 C C . VAL A 1 170 ? -7.982 -4.731 13.839 1.00 93.25 170 VAL A C 1
ATOM 1395 O O . VAL A 1 170 ? -6.778 -4.548 13.968 1.00 93.25 170 VAL A O 1
ATOM 1398 N N . ARG A 1 171 ? -8.778 -4.950 14.891 1.00 91.38 171 ARG A N 1
ATOM 1399 C CA . ARG A 1 171 ? -8.322 -4.984 16.290 1.00 91.38 171 ARG A CA 1
ATOM 1400 C C . ARG A 1 171 ? -7.291 -6.076 16.566 1.00 91.38 171 ARG A C 1
ATOM 1402 O O . ARG A 1 171 ? -6.540 -5.966 17.524 1.00 91.38 171 ARG A O 1
ATOM 1409 N N . GLN A 1 172 ? -7.319 -7.152 15.784 1.00 90.38 172 GLN A N 1
ATOM 1410 C CA . GLN A 1 172 ? -6.449 -8.317 15.958 1.00 90.38 172 GLN A CA 1
ATOM 1411 C C . GLN A 1 172 ? -5.287 -8.318 14.966 1.00 90.38 172 GLN A C 1
ATOM 1413 O O . GLN A 1 172 ? -4.528 -9.283 14.895 1.00 90.38 172 GLN A O 1
ATOM 1418 N N . TRP A 1 173 ? -5.163 -7.274 14.146 1.00 93.06 173 TRP A N 1
ATOM 1419 C CA . TRP A 1 173 ? -4.105 -7.228 13.156 1.00 93.06 173 TRP A CA 1
ATOM 1420 C C . TRP A 1 173 ? -2.735 -7.015 13.805 1.00 93.06 173 TRP A C 1
ATOM 1422 O O . TRP A 1 173 ? -2.623 -6.268 14.778 1.00 93.06 173 TRP A O 1
ATOM 1432 N N . PRO A 1 174 ? -1.672 -7.607 13.232 1.00 93.00 174 PRO A N 1
ATOM 1433 C CA . PRO A 1 174 ? -0.304 -7.256 13.590 1.00 93.00 174 PRO A CA 1
ATOM 1434 C C . PRO A 1 174 ? -0.036 -5.760 13.378 1.00 93.00 174 PRO A C 1
ATOM 1436 O O . PRO A 1 174 ? -0.553 -5.158 12.426 1.00 93.00 174 PRO A O 1
ATOM 1439 N N . LYS A 1 175 ? 0.822 -5.169 14.219 1.00 93.06 175 LYS A N 1
ATOM 1440 C CA . LYS A 1 175 ? 1.201 -3.745 14.141 1.00 93.06 175 LYS A CA 1
ATOM 1441 C C . LYS A 1 175 ? 1.788 -3.394 12.770 1.00 93.06 175 LYS A C 1
ATOM 1443 O O . LYS A 1 175 ? 1.519 -2.328 12.223 1.00 93.06 175 LYS A O 1
ATOM 1448 N N . GLU A 1 176 ? 2.528 -4.324 12.184 1.00 94.62 176 GLU A N 1
ATOM 1449 C CA . GLU A 1 176 ? 3.154 -4.237 10.867 1.00 94.62 176 GLU A CA 1
ATOM 1450 C C . GLU A 1 176 ? 2.103 -4.095 9.759 1.00 94.62 176 GLU A C 1
ATOM 1452 O O . GLU A 1 176 ? 2.241 -3.248 8.876 1.00 94.62 176 GLU A O 1
ATOM 1457 N N . ARG A 1 177 ? 1.005 -4.861 9.837 1.00 94.44 177 ARG A N 1
ATOM 1458 C CA . ARG A 1 177 ? -0.099 -4.792 8.868 1.00 94.44 177 ARG A CA 1
ATOM 1459 C C . ARG A 1 177 ? -0.838 -3.460 8.956 1.00 94.44 177 ARG A C 1
ATOM 1461 O O . ARG A 1 177 ? -1.169 -2.879 7.926 1.00 94.44 177 ARG A O 1
ATOM 1468 N N . ILE A 1 178 ? -1.071 -2.968 10.173 1.00 94.56 178 ILE A N 1
ATOM 1469 C CA . ILE A 1 178 ? -1.689 -1.657 10.405 1.00 94.56 178 ILE A CA 1
ATOM 1470 C C . ILE A 1 178 ? -0.792 -0.565 9.820 1.00 94.56 178 ILE A C 1
ATOM 1472 O O . ILE A 1 178 ? -1.244 0.237 9.006 1.00 94.56 178 ILE A O 1
ATOM 1476 N N . LYS A 1 179 ? 0.502 -0.580 10.159 1.00 95.75 179 LYS A N 1
ATOM 1477 C CA . LYS A 1 179 ? 1.490 0.360 9.623 1.00 95.75 179 LYS A CA 1
ATOM 1478 C C . LYS A 1 179 ? 1.507 0.358 8.094 1.00 95.75 179 LYS A C 1
ATOM 1480 O O . LYS A 1 179 ? 1.473 1.428 7.494 1.00 95.75 179 LYS A O 1
ATOM 1485 N N . LEU A 1 180 ? 1.514 -0.821 7.472 1.00 96.56 180 LEU A N 1
ATOM 1486 C CA . LEU A 1 180 ? 1.499 -0.955 6.018 1.00 96.56 180 LEU A CA 1
ATOM 1487 C C . LEU A 1 180 ? 0.229 -0.354 5.400 1.00 96.56 180 LEU A C 1
ATOM 1489 O O . LEU A 1 180 ? 0.330 0.359 4.408 1.00 96.56 180 LEU A O 1
ATOM 1493 N N . LEU A 1 181 ? -0.949 -0.587 5.991 1.00 96.62 181 LEU A N 1
ATOM 1494 C CA . LEU A 1 181 ? -2.205 -0.004 5.507 1.00 96.62 181 LEU A CA 1
ATOM 1495 C C . LEU A 1 181 ? -2.137 1.529 5.473 1.00 96.62 181 LEU A C 1
ATOM 1497 O O . LEU A 1 181 ? -2.491 2.135 4.464 1.00 96.62 181 LEU A O 1
ATOM 1501 N N . TYR A 1 182 ? -1.652 2.153 6.548 1.00 96.25 182 TYR A N 1
ATOM 1502 C CA . TYR A 1 182 ? -1.505 3.608 6.596 1.00 96.25 182 TYR A CA 1
ATOM 1503 C C . TYR A 1 182 ? -0.457 4.130 5.611 1.00 96.25 182 TYR A C 1
ATOM 1505 O O . TYR A 1 182 ? -0.672 5.170 4.999 1.00 96.25 182 TYR A O 1
ATOM 1513 N N . GLU A 1 183 ? 0.653 3.413 5.425 1.00 96.19 183 GLU A N 1
ATOM 1514 C CA . GLU A 1 183 ? 1.648 3.762 4.407 1.00 96.19 183 GLU A CA 1
ATOM 1515 C C . GLU A 1 183 ? 1.059 3.689 2.990 1.00 96.19 183 GLU A C 1
ATOM 1517 O O . GLU A 1 183 ? 1.341 4.557 2.170 1.00 96.19 183 GLU A O 1
ATOM 1522 N N . LEU A 1 184 ? 0.221 2.690 2.696 1.00 96.88 184 LEU A N 1
ATOM 1523 C CA . LEU A 1 184 ? -0.438 2.531 1.395 1.00 96.88 184 LEU A CA 1
ATOM 1524 C C . LEU A 1 184 ? -1.570 3.540 1.175 1.00 96.88 184 LEU A C 1
ATOM 1526 O O . LEU A 1 184 ? -1.816 3.932 0.034 1.00 96.88 184 LEU A O 1
ATOM 1530 N N . ALA A 1 185 ? -2.234 4.002 2.239 1.00 95.31 185 ALA A N 1
ATOM 1531 C CA . ALA A 1 185 ? -3.294 5.009 2.154 1.00 95.31 185 ALA A CA 1
ATOM 1532 C C . ALA A 1 185 ? -2.808 6.313 1.484 1.00 95.31 185 ALA A C 1
ATOM 1534 O O . ALA A 1 185 ? -3.571 6.979 0.780 1.00 95.31 185 ALA A O 1
ATOM 1535 N N . ASP A 1 186 ? -1.520 6.643 1.608 1.00 93.38 186 ASP A N 1
ATOM 1536 C CA . ASP A 1 186 ? -0.907 7.796 0.937 1.00 93.38 186 ASP A CA 1
ATOM 1537 C C . ASP A 1 186 ? -0.719 7.611 -0.583 1.00 93.38 186 ASP A C 1
ATOM 1539 O O . ASP A 1 186 ? -0.541 8.599 -1.305 1.00 93.38 186 ASP A O 1
ATOM 1543 N N . TYR A 1 187 ? -0.792 6.372 -1.082 1.00 94.25 187 TYR A N 1
ATOM 1544 C CA . TYR A 1 187 ? -0.548 5.976 -2.479 1.00 94.25 187 TYR A CA 1
ATOM 1545 C C . TYR A 1 187 ? -1.826 5.609 -3.245 1.00 94.25 187 TYR A C 1
ATOM 1547 O O . TYR A 1 187 ? -1.768 5.150 -4.380 1.00 94.25 187 TYR A O 1
ATOM 1555 N N . VAL A 1 188 ? -3.000 5.826 -2.659 1.00 93.81 188 VAL A N 1
ATOM 1556 C CA . VAL A 1 188 ? -4.279 5.509 -3.307 1.00 93.81 188 VAL A CA 1
ATOM 1557 C C . VAL A 1 188 ? -5.182 6.729 -3.381 1.00 93.81 188 VAL A C 1
ATOM 1559 O O . VAL A 1 188 ? -5.177 7.583 -2.491 1.00 93.81 188 VAL A O 1
ATOM 1562 N N . ALA A 1 189 ? -5.955 6.825 -4.458 1.00 90.12 189 ALA A N 1
ATOM 1563 C CA . ALA A 1 189 ? -7.058 7.771 -4.550 1.00 90.12 189 ALA A CA 1
ATOM 1564 C C . ALA A 1 189 ? -8.257 7.304 -3.704 1.00 90.12 189 ALA A C 1
ATOM 1566 O O . ALA A 1 189 ? -8.364 6.128 -3.340 1.00 90.12 189 ALA A O 1
ATOM 1567 N N . PHE A 1 190 ? -9.159 8.241 -3.407 1.00 87.81 190 PHE A N 1
ATOM 1568 C CA . PHE A 1 190 ? -10.498 7.920 -2.915 1.00 87.81 190 PHE A CA 1
ATOM 1569 C C . PHE A 1 190 ? -11.304 7.264 -4.037 1.00 87.81 190 PHE A C 1
ATOM 1571 O O . PHE A 1 190 ? -11.086 7.572 -5.210 1.00 87.81 190 PHE A O 1
ATOM 1578 N N . TYR A 1 191 ? -12.272 6.425 -3.684 1.00 82.19 191 TYR A N 1
ATOM 1579 C CA . TYR A 1 191 ? -13.316 6.086 -4.637 1.00 82.19 191 TYR A CA 1
ATOM 1580 C C . TYR A 1 191 ? -14.145 7.330 -4.925 1.00 82.19 191 TYR A C 1
ATOM 1582 O O . TYR A 1 191 ? -14.822 7.856 -4.043 1.00 82.19 191 TYR A O 1
ATOM 1590 N N . THR A 1 192 ? -14.092 7.802 -6.166 1.00 62.41 192 THR A N 1
ATOM 1591 C CA . THR A 1 192 ? -15.128 8.677 -6.698 1.00 62.41 192 THR A CA 1
ATOM 1592 C C . THR A 1 192 ? -16.374 7.823 -6.869 1.00 62.41 192 THR A C 1
ATOM 1594 O O . THR A 1 192 ? -16.460 7.007 -7.782 1.00 62.41 192 THR A O 1
ATOM 1597 N N . THR A 1 193 ? -17.311 7.941 -5.933 1.00 46.78 193 THR A N 1
ATOM 1598 C CA . THR A 1 193 ? -18.697 7.578 -6.214 1.00 46.78 193 THR A CA 1
ATOM 1599 C C . THR A 1 193 ? -19.219 8.600 -7.213 1.00 46.78 193 THR A C 1
ATOM 1601 O O . THR A 1 193 ? -19.367 9.766 -6.843 1.00 46.78 193 THR A O 1
ATOM 1604 N N . ASP A 1 194 ? -19.413 8.173 -8.458 1.00 35.62 194 ASP A N 1
ATOM 1605 C CA . ASP A 1 194 ? -20.296 8.872 -9.396 1.00 35.62 194 ASP A CA 1
ATOM 1606 C C . ASP A 1 194 ? -21.733 8.916 -8.847 1.00 35.62 194 ASP A C 1
ATOM 1608 O O . ASP A 1 194 ? -22.160 7.917 -8.212 1.00 35.62 194 ASP A O 1
#

pLDDT: mean 87.38, std 12.2, range [35.62, 97.19]

Foldseek 3Di:
DQDDQLCNFWPDKDDPDPQDIDTHGDLACPLVNLVSVCVPCPFVAFAEDEAADADDPPDPAHNVRLVVLVVVPRPPDDRNTYKYFYDLHSCCSVPVPVCVVLVQTIDGSVVVSVLLVLLQLLLQQDDPVLLVLVLVLLPDPDPVVSVVVVVVSLVPGDPSNNVSCVVVVVSPDDPSSSVSSVSSNVRHDHDPDD

Radius of gyration: 18.61 Å; Cα contacts (8 Å, |Δi|>4): 198; chains: 1; bounding box: 44×35×59 Å

Nearest PDB structures (foldseek):
  2ee5-assembly1_A  TM=7.030E-01  e=8.445E+00  Homo sapiens
  5c5s-assembly3_C  TM=3.154E-01  e=4.037E+00  Homo sapiens
  5c5s-assembly4_D  TM=3.254E-01  e=5.675E+00  Homo sapiens

Secondary structure (DSSP, 8-state):
----GGGTT-SEEEE-SSS-EEEE--GGGHHHHHHHHHHHHGGG--EEEEE-----TTSSS-HHHHHHHHHHT-TT--TTSEEEEE-SSGGGGGSHHHHHHTT-SEEEHHHHHHHHHHHHHHHHHS-HHHHHHHHHHHH---HHHHHHHHHHHHHHS-HHHHHHHHHHTGGGS-HHHHHHHHHHHTT-------